Protein AF-A0A4Q1JHI9-F1 (afdb_monomer_lite)

pLDDT: mean 78.95, std 17.92, range [30.7, 98.44]

Sequence (300 aa):
MESYFEKSSLKSKLTYILLYCLSYGCRIGSSAKETKKRLKVEFEFDAKRIRSCIDLIQDTEGAIFSFSEYGLQKFSFNNVNGDGELYLRLYGILNAIYLQLNSIIELYDVLKIPGKKKVINRFKELEIYEIRNVVASHTVNYMDSENISPKGFSKNFFRITQMFLTAKSEEMNAVDGFDNVREYNLYNSFLEYNRVSEEILYDCVTNYFERIIINKTKRDDLFSHYEINGLEHFNYEILYKNDKLYRDRLNNISEELKMEDEEFDEEMNVDSNISIEKLQDLLETDVTSFKEKVTPPNKS

Radius of gyration: 25.02 Å; chains: 1; bounding box: 69×45×81 Å

Secondary structure (DSSP, 8-state):
-GGGTTT--HHHHHHHHHHHHHHHHS-TT--HHHHHHHHT-SSTTHHHHHHHHHHHHHHHHHHHHHHHHHTT----TT-TTTHHHHHHHHHHHHHHHHHHHHHHHHHHHHTT-TTHHHHHHHHHTSHHHHHIIIIIT--TTB---STTS-TT---B-EEE-GGG--TT-S-EEEEETTS-EEEE-HHHHHHHHHHHHHHHHHHHHHHHHHHH---HHHHHHHHHHTT--SS----GGGG--HHHHHHHHHHHHHHHHHHHHHHHHTTS-------HHHHHHHHHHHHHHHHGGGPPPP--

Structure (mmCIF, N/CA/C/O backbone):
data_AF-A0A4Q1JHI9-F1
#
_entry.id   AF-A0A4Q1JHI9-F1
#
loop_
_atom_site.group_PDB
_atom_site.id
_atom_site.type_symbol
_atom_site.label_atom_id
_atom_site.label_alt_id
_atom_site.label_comp_id
_atom_site.label_asym_id
_atom_site.label_entity_id
_atom_site.label_seq_id
_atom_site.pdbx_PDB_ins_code
_atom_site.Cartn_x
_atom_site.Cartn_y
_atom_site.Cartn_z
_atom_site.occupancy
_atom_site.B_iso_or_equiv
_atom_site.auth_seq_id
_atom_site.auth_comp_id
_atom_site.auth_asym_id
_atom_site.auth_atom_id
_atom_site.pdbx_PDB_model_num
ATOM 1 N N . MET A 1 1 ? 10.732 16.925 16.686 1.00 40.00 1 MET A N 1
ATOM 2 C CA . MET A 1 1 ? 9.568 16.029 16.498 1.00 40.00 1 MET A CA 1
ATOM 3 C C . MET A 1 1 ? 8.608 16.597 15.449 1.00 40.00 1 MET A C 1
ATOM 5 O O . MET A 1 1 ? 8.045 15.808 14.711 1.00 40.00 1 MET A O 1
ATOM 9 N N . GLU A 1 2 ? 8.510 17.928 15.305 1.00 30.70 2 GLU A N 1
ATOM 10 C CA . GLU A 1 2 ? 7.733 18.609 14.246 1.00 30.70 2 GLU A CA 1
ATOM 11 C C . GLU A 1 2 ? 8.222 18.322 12.809 1.00 30.70 2 GLU A C 1
ATOM 13 O O . GLU A 1 2 ? 7.401 18.084 11.936 1.00 30.70 2 GLU A O 1
ATOM 18 N N . SER A 1 3 ? 9.533 18.192 12.553 1.00 34.22 3 SER A N 1
ATOM 19 C CA . SER A 1 3 ? 10.040 17.976 11.178 1.00 34.22 3 SER A CA 1
ATOM 20 C C . SER A 1 3 ? 9.792 16.578 10.583 1.00 34.22 3 SER A C 1
ATOM 22 O O . SER A 1 3 ? 10.154 16.337 9.434 1.00 34.22 3 SER A O 1
ATOM 24 N N . TYR A 1 4 ? 9.264 15.622 11.359 1.00 42.94 4 TYR A N 1
ATOM 25 C CA . TYR A 1 4 ? 9.015 14.250 10.883 1.00 42.94 4 TYR A CA 1
ATOM 26 C C . TYR A 1 4 ? 7.623 14.094 10.250 1.00 42.94 4 TYR A C 1
ATOM 28 O O . TYR A 1 4 ? 7.420 13.179 9.454 1.00 42.94 4 TYR A O 1
ATOM 36 N N . PHE A 1 5 ? 6.672 14.975 10.581 1.00 48.56 5 PHE A N 1
ATOM 37 C CA . PHE A 1 5 ? 5.295 14.883 10.084 1.00 48.56 5 PHE A CA 1
ATOM 38 C C . PHE A 1 5 ? 5.099 15.524 8.707 1.00 48.56 5 PHE A C 1
ATOM 40 O O . PHE A 1 5 ? 4.346 14.965 7.908 1.00 48.56 5 PHE A O 1
ATOM 47 N N . GLU A 1 6 ? 5.847 16.584 8.377 1.00 50.22 6 GLU A N 1
ATOM 48 C CA . GLU A 1 6 ? 5.722 17.320 7.103 1.00 50.22 6 GLU A CA 1
ATOM 49 C C . GLU A 1 6 ? 5.972 16.466 5.844 1.00 50.22 6 GLU A C 1
ATOM 51 O O . GLU A 1 6 ? 5.549 16.840 4.755 1.00 50.22 6 GLU A O 1
ATOM 56 N N . LYS A 1 7 ? 6.631 15.304 5.965 1.00 65.12 7 LYS A N 1
ATOM 57 C CA . LYS A 1 7 ? 6.874 14.371 4.842 1.00 65.12 7 LYS A CA 1
ATOM 58 C C . LYS A 1 7 ? 6.150 13.030 4.965 1.00 65.12 7 LYS A C 1
ATOM 60 O O . LYS A 1 7 ? 6.443 12.104 4.215 1.00 65.12 7 LYS A O 1
ATOM 65 N N . SER A 1 8 ? 5.238 12.892 5.922 1.00 83.12 8 SER A N 1
ATOM 66 C CA . SER A 1 8 ? 4.526 11.630 6.132 1.00 83.12 8 SER A CA 1
ATOM 67 C C . SER A 1 8 ? 3.355 11.480 5.156 1.00 83.12 8 SER A C 1
ATOM 69 O O . SER A 1 8 ? 2.570 12.409 4.964 1.00 83.12 8 SER A O 1
ATOM 71 N N . SER A 1 9 ? 3.230 10.299 4.545 1.00 91.31 9 SER A N 1
ATOM 72 C CA . SER A 1 9 ? 2.107 9.978 3.659 1.00 91.31 9 SER A CA 1
ATOM 73 C C . SER A 1 9 ? 0.794 9.954 4.431 1.00 91.31 9 SER A C 1
ATOM 75 O O . SER A 1 9 ? 0.776 9.728 5.648 1.00 91.31 9 SER A O 1
ATOM 77 N N . LEU A 1 10 ? -0.331 10.097 3.725 1.00 93.94 10 LEU A N 1
ATOM 78 C CA . LEU A 1 10 ? -1.642 9.947 4.350 1.00 93.94 10 LEU A CA 1
ATOM 79 C C . LEU A 1 10 ? -1.785 8.557 4.992 1.00 93.94 10 LEU A C 1
ATOM 81 O O . LEU A 1 10 ? -2.290 8.447 6.107 1.00 93.94 10 LEU A O 1
ATOM 85 N N . LYS A 1 11 ? -1.251 7.499 4.364 1.00 95.50 11 LYS A N 1
ATOM 86 C CA . LYS A 1 11 ? -1.209 6.151 4.958 1.00 95.50 11 LYS A CA 1
ATOM 87 C C . LYS A 1 11 ? -0.468 6.130 6.296 1.00 95.50 11 LYS A C 1
ATOM 89 O O . LYS A 1 11 ? -0.997 5.606 7.279 1.00 95.50 11 LYS A O 1
ATOM 94 N N . SER A 1 12 ? 0.702 6.763 6.369 1.00 94.06 12 SER A N 1
ATOM 95 C CA . SER A 1 12 ? 1.469 6.893 7.615 1.00 94.06 12 SER A CA 1
ATOM 96 C C . SER A 1 12 ? 0.663 7.636 8.688 1.00 94.06 12 SER A C 1
ATOM 98 O O . SER A 1 12 ? 0.496 7.131 9.800 1.00 94.06 12 SER A O 1
ATOM 100 N N . LYS A 1 13 ? 0.065 8.781 8.340 1.00 94.69 13 LYS A N 1
ATOM 101 C CA . LYS A 1 13 ? -0.806 9.565 9.234 1.00 94.69 13 LYS A CA 1
ATOM 102 C C . LYS A 1 13 ? -1.982 8.731 9.769 1.00 94.69 13 LYS A C 1
ATOM 104 O O . LYS A 1 13 ? -2.223 8.682 10.975 1.00 94.69 13 LYS A O 1
ATOM 109 N N . LEU A 1 14 ? -2.654 7.979 8.899 1.00 96.56 14 LEU A N 1
ATOM 110 C CA . LEU A 1 14 ? -3.770 7.094 9.249 1.00 96.56 14 LEU A CA 1
ATOM 111 C C . LEU A 1 14 ? -3.354 5.938 10.171 1.00 96.56 14 LEU A C 1
ATOM 113 O O . LEU A 1 14 ? -4.107 5.569 11.078 1.00 96.56 14 LEU A O 1
ATOM 117 N N . THR A 1 15 ? -2.148 5.387 10.010 1.00 96.69 15 THR A N 1
ATOM 118 C CA . THR A 1 15 ? -1.651 4.368 10.948 1.00 96.69 15 THR A CA 1
ATOM 119 C C . THR A 1 15 ? -1.442 4.911 12.361 1.00 96.69 15 THR A C 1
ATOM 121 O O . THR A 1 15 ? -1.727 4.193 13.321 1.00 96.69 15 THR A O 1
ATOM 124 N N . TYR A 1 16 ? -1.059 6.183 12.533 1.00 95.50 16 TYR A N 1
ATOM 125 C CA . TYR A 1 16 ? -1.003 6.801 13.863 1.00 95.50 16 TYR A CA 1
ATOM 126 C C . TYR A 1 16 ? -2.382 6.900 14.518 1.00 95.50 16 TYR A C 1
ATOM 128 O O . TYR A 1 16 ? -2.509 6.641 15.716 1.00 95.50 16 TYR A O 1
ATOM 136 N N . ILE A 1 17 ? -3.435 7.166 13.740 1.00 95.56 17 ILE A N 1
ATOM 137 C CA . ILE A 1 17 ? -4.816 7.120 14.242 1.00 95.56 17 ILE A CA 1
ATOM 138 C C . ILE A 1 17 ? -5.184 5.701 14.705 1.00 95.56 17 ILE A C 1
ATOM 140 O O . ILE A 1 17 ? -5.765 5.524 15.777 1.00 95.56 17 ILE A O 1
ATOM 144 N N . LEU A 1 18 ? -4.806 4.662 13.957 1.00 96.31 18 LEU A N 1
ATOM 145 C CA . LEU A 1 18 ? -5.039 3.275 14.377 1.00 96.31 18 LEU A CA 1
ATOM 146 C C . LEU A 1 18 ? -4.248 2.900 15.640 1.00 96.31 18 LEU A C 1
ATOM 148 O O . LEU A 1 18 ? -4.790 2.236 16.528 1.00 96.31 18 LEU A O 1
ATOM 152 N N . LEU A 1 19 ? -2.998 3.355 15.762 1.00 95.94 19 LEU A N 1
ATOM 153 C CA . LEU A 1 19 ? -2.193 3.196 16.978 1.00 95.94 19 LEU A CA 1
ATOM 154 C C . LEU A 1 19 ? -2.837 3.902 18.168 1.00 95.94 19 LEU A C 1
ATOM 156 O O . LEU A 1 19 ? -2.875 3.350 19.271 1.00 95.94 19 LEU A O 1
ATOM 160 N N . TYR A 1 20 ? -3.410 5.083 17.940 1.00 94.25 20 TYR A N 1
ATOM 161 C CA . TYR A 1 20 ? -4.196 5.778 18.943 1.00 94.25 20 TYR A CA 1
ATOM 162 C C . TYR A 1 20 ? -5.386 4.923 19.402 1.00 94.25 20 TYR A C 1
ATOM 164 O O . TYR A 1 20 ? -5.540 4.682 20.602 1.00 94.25 20 TYR A O 1
ATOM 172 N N . CYS A 1 21 ? -6.182 4.379 18.475 1.00 93.81 21 CYS A N 1
ATOM 173 C CA . CYS A 1 21 ? -7.289 3.477 18.807 1.00 93.81 21 CYS A CA 1
ATOM 174 C C . CYS A 1 21 ? -6.822 2.243 19.599 1.00 93.81 21 CYS A C 1
ATOM 176 O O . CYS A 1 21 ? -7.473 1.856 20.574 1.00 93.81 21 CYS A O 1
ATOM 178 N N . LEU A 1 22 ? -5.681 1.651 19.227 1.00 93.81 22 LEU A N 1
ATOM 179 C CA . LEU A 1 22 ? -5.082 0.536 19.963 1.00 93.81 22 LEU A CA 1
ATOM 180 C C . LEU A 1 22 ? -4.697 0.935 21.387 1.00 93.81 22 LEU A C 1
ATOM 182 O O . LEU A 1 22 ? -5.098 0.254 22.328 1.00 93.81 22 LEU A O 1
ATOM 186 N N . SER A 1 23 ? -3.975 2.041 21.569 1.00 91.75 23 SER A N 1
ATOM 187 C CA . SER A 1 23 ? -3.575 2.525 22.899 1.00 91.75 23 SER A CA 1
ATOM 188 C C . SER A 1 23 ? -4.779 2.874 23.784 1.00 91.75 23 SER A C 1
ATOM 190 O O . SER A 1 23 ? -4.771 2.611 24.987 1.00 91.75 23 SER A O 1
ATOM 192 N N . TYR A 1 24 ? -5.859 3.388 23.186 1.00 89.38 24 TYR A N 1
ATOM 193 C CA . TYR A 1 24 ? -7.109 3.666 23.885 1.00 89.38 24 TYR A CA 1
ATOM 194 C C . TYR A 1 24 ? -7.757 2.386 24.442 1.00 89.38 24 TYR A C 1
ATOM 196 O O . TYR A 1 24 ? -8.252 2.379 25.578 1.00 89.38 24 TYR A O 1
ATOM 204 N N . GLY A 1 25 ? -7.748 1.301 23.659 1.00 87.56 25 GLY A N 1
ATOM 205 C CA . GLY A 1 25 ? -8.307 0.008 24.055 1.00 87.56 25 GLY A CA 1
ATOM 206 C C . GLY A 1 25 ? -7.408 -0.804 24.994 1.00 87.56 25 GLY A C 1
ATOM 207 O O . GLY A 1 25 ? -7.896 -1.336 25.994 1.00 87.56 25 GLY A O 1
ATOM 208 N N . CYS A 1 26 ? -6.105 -0.854 24.709 1.00 89.06 26 CYS A N 1
ATOM 209 C CA . CYS A 1 26 ? -5.083 -1.649 25.397 1.00 89.06 26 CYS A CA 1
ATOM 210 C C . CYS A 1 26 ? -4.449 -0.896 26.581 1.00 89.06 26 CYS A C 1
ATOM 212 O O . CYS A 1 26 ? -3.252 -0.609 26.579 1.00 89.06 26 CYS A O 1
ATOM 214 N N . ARG A 1 27 ? -5.229 -0.561 27.615 1.00 86.56 27 ARG A N 1
ATOM 215 C CA . ARG A 1 27 ? -4.666 0.121 28.797 1.00 86.56 27 ARG A CA 1
ATOM 216 C C . ARG A 1 27 ? -3.803 -0.828 29.628 1.00 86.56 27 ARG A C 1
ATOM 218 O O . ARG A 1 27 ? -4.174 -1.989 29.805 1.00 86.56 27 ARG A O 1
ATOM 225 N N . ILE A 1 28 ? -2.720 -0.305 30.204 1.00 82.94 28 ILE A N 1
ATOM 226 C CA . ILE A 1 28 ? -1.840 -1.039 31.126 1.00 82.94 28 ILE A CA 1
ATOM 227 C C . ILE A 1 28 ? -2.681 -1.699 32.230 1.00 82.94 28 ILE A C 1
ATOM 229 O O . ILE A 1 28 ? -3.541 -1.055 32.829 1.00 82.94 28 ILE A O 1
ATOM 233 N N . GLY A 1 29 ? -2.462 -2.998 32.449 1.00 81.19 29 GLY A N 1
ATOM 234 C CA . GLY A 1 29 ? -3.189 -3.800 33.439 1.00 81.19 29 GLY A CA 1
ATOM 235 C C . GLY A 1 29 ? -4.577 -4.294 33.009 1.00 81.19 29 GLY A C 1
ATOM 236 O O . GLY A 1 29 ? -5.210 -5.005 33.782 1.00 81.19 29 GLY A O 1
ATOM 237 N N . SER A 1 30 ? -5.059 -3.967 31.800 1.00 85.69 30 SER A N 1
ATOM 238 C CA . SER A 1 30 ? -6.339 -4.500 31.303 1.00 85.69 30 SER A CA 1
ATOM 239 C C . SER A 1 30 ? -6.212 -5.980 30.946 1.00 85.69 30 SER A C 1
ATOM 241 O O . SER A 1 30 ? -5.249 -6.399 30.301 1.00 85.69 30 SER A O 1
ATOM 243 N N . SER A 1 31 ? -7.223 -6.767 31.305 1.00 90.25 31 SER A N 1
ATOM 244 C CA . SER A 1 31 ? -7.333 -8.159 30.864 1.00 90.25 31 SER A CA 1
ATOM 245 C C . SER A 1 31 ? -7.608 -8.251 29.355 1.00 90.25 31 SER A C 1
ATOM 247 O O . SER A 1 31 ? -8.170 -7.337 28.745 1.00 90.25 31 SER A O 1
ATOM 249 N N . ALA A 1 32 ? -7.280 -9.391 28.739 1.00 88.25 32 ALA A N 1
ATOM 250 C CA . ALA A 1 32 ? -7.535 -9.627 27.315 1.00 88.25 32 ALA A CA 1
ATOM 251 C C . ALA A 1 32 ? -9.025 -9.463 26.942 1.00 88.25 32 ALA A C 1
ATOM 253 O O . ALA A 1 32 ? -9.362 -8.871 25.913 1.00 88.25 32 ALA A O 1
ATOM 254 N N . LYS A 1 33 ? -9.929 -9.889 27.833 1.00 89.81 33 LYS A N 1
ATOM 255 C CA . LYS A 1 33 ? -11.383 -9.743 27.680 1.00 89.81 33 LYS A CA 1
ATOM 256 C C . LYS A 1 33 ? -11.842 -8.280 27.690 1.00 89.81 33 LYS A C 1
ATOM 258 O O . LYS A 1 33 ? -12.737 -7.908 26.927 1.00 89.81 33 LYS A O 1
ATOM 263 N N . GLU A 1 34 ? -11.243 -7.438 28.530 1.00 90.81 34 GLU A N 1
ATOM 264 C CA . GLU A 1 34 ? -11.541 -6.000 28.565 1.00 90.81 34 GLU A CA 1
ATOM 265 C C . GLU A 1 34 ? -11.025 -5.287 27.318 1.00 90.81 34 GLU A C 1
ATOM 267 O O . GLU A 1 34 ? -11.763 -4.495 26.726 1.00 90.81 34 GLU A O 1
ATOM 272 N N . THR A 1 35 ? -9.803 -5.608 26.884 1.00 91.06 35 THR A N 1
ATOM 273 C CA . THR A 1 35 ? -9.230 -5.106 25.628 1.00 91.06 35 THR A CA 1
ATOM 274 C C . THR A 1 35 ? -10.131 -5.453 24.448 1.00 91.06 35 THR A C 1
ATOM 276 O O . THR A 1 35 ? -10.517 -4.561 23.691 1.00 91.06 35 THR A O 1
ATOM 279 N N . LYS A 1 36 ? -10.561 -6.718 24.347 1.00 92.69 36 LYS A N 1
ATOM 280 C CA . LYS A 1 36 ? -11.503 -7.181 23.321 1.00 92.69 36 LYS A CA 1
ATOM 281 C C . LYS A 1 36 ? -12.779 -6.335 23.298 1.00 92.69 36 LYS A C 1
ATOM 283 O O . LYS A 1 36 ? -13.198 -5.865 22.241 1.00 92.69 36 LYS A O 1
ATOM 288 N N . LYS A 1 37 ? -13.386 -6.101 24.468 1.00 91.44 37 LYS A N 1
ATOM 289 C CA . LYS A 1 37 ? -14.624 -5.316 24.592 1.00 91.44 37 LYS A CA 1
ATOM 290 C C . LYS A 1 37 ? -14.432 -3.853 24.176 1.00 91.44 37 LYS A C 1
ATOM 292 O O . LYS A 1 37 ? -15.305 -3.305 23.509 1.00 91.44 37 LYS A O 1
ATOM 297 N N . ARG A 1 38 ? -13.317 -3.220 24.557 1.00 91.62 38 ARG A N 1
ATOM 298 C CA . ARG A 1 38 ? -13.032 -1.811 24.227 1.00 91.62 38 ARG A CA 1
ATOM 299 C C . ARG A 1 38 ? -12.699 -1.609 22.752 1.00 91.62 38 ARG A C 1
ATOM 301 O O . ARG A 1 38 ? -13.193 -0.658 22.158 1.00 91.62 38 ARG A O 1
ATOM 308 N N . LEU A 1 39 ? -11.910 -2.512 22.169 1.00 93.38 39 LEU A N 1
ATOM 309 C CA . LEU A 1 39 ? -11.565 -2.476 20.745 1.00 93.38 39 LEU A CA 1
ATOM 310 C C . LEU A 1 39 ? -12.696 -2.980 19.838 1.00 93.38 39 LEU A C 1
ATOM 312 O O . LEU A 1 39 ? -12.637 -2.814 18.623 1.00 93.38 39 LEU A O 1
ATOM 316 N N . LYS A 1 40 ? -13.749 -3.574 20.414 1.00 93.88 40 LYS A N 1
ATOM 317 C CA . LYS A 1 40 ? -14.873 -4.158 19.666 1.00 93.88 40 LYS A CA 1
ATOM 318 C C . LYS A 1 40 ? -14.389 -5.171 18.618 1.00 93.88 40 LYS A C 1
ATOM 320 O O . LYS A 1 40 ? -14.883 -5.189 17.494 1.00 93.88 40 LYS A O 1
ATOM 325 N N . VAL A 1 41 ? -13.406 -5.983 19.003 1.00 93.62 41 VAL A N 1
ATOM 326 C CA . VAL A 1 41 ? -12.821 -7.048 18.175 1.00 93.62 41 VAL A CA 1
ATOM 327 C C . VAL A 1 41 ? -13.399 -8.411 18.556 1.00 93.62 41 VAL A C 1
ATOM 329 O O . VAL A 1 41 ? -14.025 -8.568 19.610 1.00 93.62 41 VAL A O 1
ATOM 332 N N . GLU A 1 42 ? -13.232 -9.402 17.685 1.00 92.69 42 GLU A N 1
ATOM 333 C CA . GLU A 1 42 ? -13.856 -10.715 17.854 1.00 92.69 42 GLU A CA 1
ATOM 334 C C . GLU A 1 42 ? -13.037 -11.620 18.773 1.00 92.69 42 GLU A C 1
ATOM 336 O O . GLU A 1 42 ? -13.599 -12.307 19.630 1.00 92.69 42 GLU A O 1
ATOM 341 N N . PHE A 1 43 ? -11.715 -11.582 18.660 1.00 93.44 43 PHE A N 1
ATOM 342 C CA . PHE A 1 43 ? -10.805 -12.448 19.396 1.00 93.44 43 PHE A CA 1
ATOM 343 C C . PHE A 1 43 ? -9.823 -11.652 20.255 1.00 93.44 43 PHE A C 1
ATOM 345 O O . PHE A 1 43 ? -9.511 -10.494 19.999 1.00 93.44 43 PHE A O 1
ATOM 352 N N . GLU A 1 44 ? -9.309 -12.285 21.309 1.00 88.12 44 GLU A N 1
ATOM 353 C CA . GLU A 1 44 ? -8.371 -11.647 22.245 1.00 88.12 44 GLU A CA 1
ATOM 354 C C . GLU A 1 44 ? -7.030 -11.276 21.594 1.00 88.12 44 GLU A C 1
ATOM 356 O O . GLU A 1 44 ? -6.389 -10.304 21.992 1.00 88.12 44 GLU A O 1
ATOM 361 N N . PHE A 1 45 ? -6.621 -12.017 20.562 1.00 90.31 45 PHE A N 1
ATOM 362 C CA . PHE A 1 45 ? -5.384 -11.771 19.822 1.00 90.31 45 PHE A CA 1
ATOM 363 C C . PHE A 1 45 ? -5.542 -10.756 18.681 1.00 90.31 45 PHE A C 1
ATOM 365 O O . PHE A 1 45 ? -4.539 -10.346 18.098 1.00 90.31 45 PHE A O 1
ATOM 372 N N . ASP A 1 46 ? -6.762 -10.297 18.387 1.00 94.94 46 ASP A N 1
ATOM 373 C CA . ASP A 1 46 ? -7.017 -9.365 17.284 1.00 94.94 46 ASP A CA 1
ATOM 374 C C . ASP A 1 46 ? -6.310 -8.020 17.484 1.00 94.94 46 ASP A C 1
ATOM 376 O O . ASP A 1 46 ? -5.868 -7.410 16.518 1.00 94.94 46 ASP A O 1
ATOM 380 N N . ALA A 1 47 ? -6.091 -7.587 18.731 1.00 94.38 47 ALA A N 1
ATOM 381 C CA . ALA A 1 47 ? -5.278 -6.402 19.017 1.00 94.38 47 ALA A CA 1
ATOM 382 C C . ALA A 1 47 ? -3.847 -6.526 18.457 1.00 94.38 47 ALA A C 1
ATOM 384 O O . ALA A 1 47 ? -3.296 -5.556 17.937 1.00 94.38 47 ALA A O 1
ATOM 385 N N . LYS A 1 48 ? -3.258 -7.730 18.524 1.00 94.62 48 LYS A N 1
ATOM 386 C CA . LYS A 1 48 ? -1.937 -8.012 17.947 1.00 94.62 48 LYS A CA 1
ATOM 387 C C . LYS A 1 48 ? -2.001 -8.071 16.424 1.00 94.62 48 LYS A C 1
ATOM 389 O O . LYS A 1 48 ? -1.115 -7.526 15.786 1.00 94.62 48 LYS A O 1
ATOM 394 N N . ARG A 1 49 ? -3.062 -8.649 15.844 1.00 96.88 49 ARG A N 1
ATOM 395 C CA . ARG A 1 49 ? -3.282 -8.642 14.383 1.00 96.88 49 ARG A CA 1
ATOM 396 C C . ARG A 1 49 ? -3.371 -7.229 13.825 1.00 96.88 49 ARG A C 1
ATOM 398 O O . ARG A 1 49 ? -2.696 -6.928 12.848 1.00 96.88 49 ARG A O 1
ATOM 405 N N . ILE A 1 50 ? -4.140 -6.353 14.475 1.00 97.50 50 ILE A N 1
ATOM 406 C CA . ILE A 1 50 ? -4.228 -4.936 14.098 1.00 97.50 50 ILE A CA 1
ATOM 407 C C . ILE A 1 50 ? -2.840 -4.297 14.155 1.00 97.50 50 ILE A C 1
ATOM 409 O O . ILE A 1 50 ? -2.449 -3.617 13.212 1.00 97.50 50 ILE A O 1
ATOM 413 N N . ARG A 1 51 ? -2.080 -4.542 15.233 1.00 97.25 51 ARG A N 1
ATOM 414 C CA . ARG A 1 51 ? -0.718 -4.017 15.368 1.00 97.25 51 ARG A CA 1
ATOM 415 C C . ARG A 1 51 ? 0.193 -4.495 14.235 1.00 97.25 51 ARG A C 1
ATOM 417 O O . ARG A 1 51 ? 0.836 -3.663 13.616 1.00 97.25 51 ARG A O 1
ATOM 424 N N . SER A 1 52 ? 0.176 -5.786 13.912 1.00 97.94 52 SER A N 1
ATOM 425 C CA . SER A 1 52 ? 0.959 -6.338 12.802 1.00 97.94 52 SER A CA 1
ATOM 426 C C . SER A 1 52 ? 0.573 -5.740 11.448 1.00 97.94 52 SER A C 1
ATOM 428 O O . SER A 1 52 ? 1.452 -5.495 10.633 1.00 97.94 52 SER A O 1
ATOM 430 N N . CYS A 1 53 ? -0.714 -5.465 11.206 1.00 98.44 53 CYS A N 1
ATOM 431 C CA . CYS A 1 53 ? -1.144 -4.786 9.979 1.00 98.44 53 CYS A CA 1
ATOM 432 C C . CYS A 1 53 ? -0.617 -3.348 9.913 1.00 98.44 53 CYS A C 1
ATOM 434 O O . CYS A 1 53 ? -0.202 -2.900 8.851 1.00 98.44 53 CYS A O 1
ATOM 436 N N . ILE A 1 54 ? -0.631 -2.628 11.040 1.00 98.06 54 ILE A N 1
ATOM 437 C CA . ILE A 1 54 ? -0.073 -1.274 11.131 1.00 98.06 54 ILE A CA 1
ATOM 438 C C . ILE A 1 54 ? 1.427 -1.292 10.839 1.00 98.06 54 ILE A C 1
ATOM 440 O O . ILE A 1 54 ? 1.872 -0.526 9.990 1.00 98.06 54 ILE A O 1
ATOM 444 N N . ASP A 1 55 ? 2.173 -2.167 11.516 1.00 97.06 55 ASP A N 1
ATOM 445 C CA . ASP A 1 55 ? 3.622 -2.277 11.342 1.00 97.06 55 ASP A CA 1
ATOM 446 C C . ASP A 1 55 ? 3.950 -2.602 9.875 1.00 97.06 55 ASP A C 1
ATOM 448 O O . ASP A 1 55 ? 4.761 -1.921 9.261 1.00 97.06 55 ASP A O 1
ATOM 452 N N . LEU A 1 56 ? 3.223 -3.539 9.253 1.00 97.75 56 LEU A N 1
ATOM 453 C CA . LEU A 1 56 ? 3.445 -3.903 7.853 1.00 97.75 56 LEU A CA 1
ATOM 454 C C . LEU A 1 56 ? 3.122 -2.761 6.873 1.00 97.75 56 LEU A C 1
ATOM 456 O O . LEU A 1 56 ? 3.833 -2.589 5.883 1.00 97.75 56 LEU A O 1
ATOM 460 N N . ILE A 1 57 ? 2.089 -1.950 7.135 1.00 97.69 57 ILE A N 1
ATOM 461 C CA . ILE A 1 57 ? 1.821 -0.741 6.337 1.00 97.69 57 ILE A CA 1
ATOM 462 C C . ILE A 1 57 ? 2.981 0.252 6.481 1.00 97.69 57 ILE A C 1
ATOM 464 O O . ILE A 1 57 ? 3.453 0.765 5.474 1.00 97.69 57 ILE A O 1
ATOM 468 N N . GLN A 1 58 ? 3.475 0.490 7.698 1.00 94.88 58 GLN A N 1
ATOM 469 C CA . GLN A 1 58 ? 4.577 1.426 7.948 1.00 94.88 58 GLN A CA 1
ATOM 470 C C . GLN A 1 58 ? 5.903 0.952 7.335 1.00 94.88 58 GLN A C 1
ATOM 472 O O . GLN A 1 58 ? 6.591 1.739 6.688 1.00 94.88 58 GLN A O 1
ATOM 477 N N . ASP A 1 59 ? 6.232 -0.333 7.468 1.00 93.75 59 ASP A N 1
ATOM 478 C CA . ASP A 1 59 ? 7.454 -0.924 6.914 1.00 93.75 59 ASP A CA 1
ATOM 479 C C . ASP A 1 59 ? 7.467 -0.858 5.378 1.00 93.75 59 ASP A C 1
ATOM 481 O O . ASP A 1 59 ? 8.500 -0.599 4.756 1.00 93.75 59 ASP A O 1
ATOM 485 N N . THR A 1 60 ? 6.305 -1.053 4.747 1.00 96.50 60 THR A N 1
ATOM 486 C CA . THR A 1 60 ? 6.169 -1.003 3.282 1.00 96.50 60 THR A CA 1
ATOM 487 C C . THR A 1 60 ? 6.169 0.420 2.721 1.00 96.50 60 THR A C 1
ATOM 489 O O . THR A 1 60 ? 6.623 0.611 1.591 1.00 96.50 60 THR A O 1
ATOM 492 N N . GLU A 1 61 ? 5.765 1.430 3.503 1.00 93.69 61 GLU A N 1
ATOM 493 C CA . GLU A 1 61 ? 5.853 2.838 3.086 1.00 93.69 61 GLU A CA 1
ATOM 494 C C . GLU A 1 61 ? 7.295 3.269 2.789 1.00 93.69 61 GLU A C 1
ATOM 496 O O . GLU A 1 61 ? 7.518 4.061 1.878 1.00 93.69 61 GLU A O 1
ATOM 501 N N . GLY A 1 62 ? 8.294 2.712 3.483 1.00 89.69 62 GLY A N 1
ATOM 502 C CA . GLY A 1 62 ? 9.702 2.999 3.190 1.00 89.69 62 GLY A CA 1
ATOM 503 C C . GLY A 1 62 ? 10.111 2.598 1.766 1.00 89.69 62 GLY A C 1
ATOM 504 O O . GLY A 1 62 ? 10.790 3.355 1.070 1.00 89.69 62 GLY A O 1
ATOM 505 N N . ALA A 1 63 ? 9.650 1.434 1.299 1.00 91.25 63 ALA A N 1
ATOM 506 C CA . ALA A 1 63 ? 9.896 0.974 -0.068 1.00 91.25 63 ALA A CA 1
ATOM 507 C C . ALA A 1 63 ? 9.133 1.819 -1.101 1.00 91.25 63 ALA A C 1
ATOM 509 O O . ALA A 1 63 ? 9.693 2.172 -2.139 1.00 91.25 63 ALA A O 1
ATOM 510 N N . ILE A 1 64 ? 7.885 2.185 -0.793 1.00 93.56 64 ILE A N 1
ATOM 511 C CA . ILE A 1 64 ? 7.050 3.066 -1.622 1.00 93.56 64 ILE A CA 1
ATOM 512 C C . ILE A 1 64 ? 7.710 4.437 -1.785 1.00 93.56 64 ILE A C 1
ATOM 514 O O . ILE A 1 64 ? 7.835 4.911 -2.910 1.00 93.56 64 ILE A O 1
ATOM 518 N N . PHE A 1 65 ? 8.208 5.045 -0.705 1.00 91.69 65 PHE A N 1
ATOM 519 C CA . PHE A 1 65 ? 8.932 6.313 -0.783 1.00 91.69 65 PHE A CA 1
ATOM 520 C C . PHE A 1 65 ? 10.231 6.197 -1.576 1.00 91.69 65 PHE A C 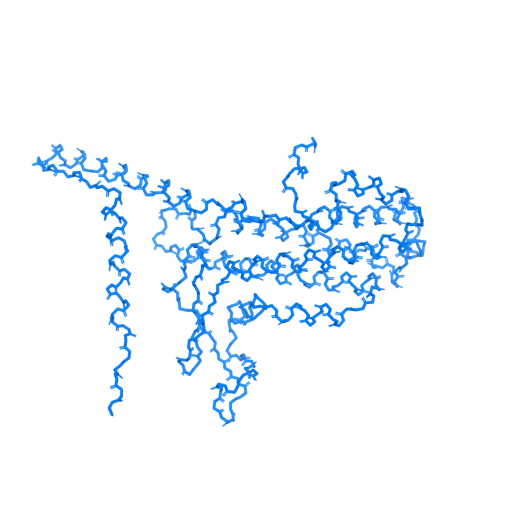1
ATOM 522 O O . PHE A 1 65 ? 10.496 7.046 -2.421 1.00 91.69 65 PHE A O 1
ATOM 529 N N . SER A 1 66 ? 11.012 5.134 -1.364 1.00 89.56 66 SER A N 1
ATOM 530 C CA . SER A 1 66 ? 12.237 4.901 -2.139 1.00 89.56 66 SER A CA 1
ATOM 531 C C . SER A 1 66 ? 11.957 4.787 -3.641 1.00 89.56 66 SER A C 1
ATOM 533 O O . SER A 1 66 ? 12.692 5.346 -4.457 1.00 89.56 66 SER A O 1
ATOM 535 N N . PHE A 1 67 ? 10.892 4.081 -4.027 1.00 91.62 67 PHE A N 1
ATOM 536 C CA . PHE A 1 67 ? 10.479 3.991 -5.425 1.00 91.62 67 PHE A CA 1
ATOM 537 C C . PHE A 1 67 ? 9.959 5.335 -5.950 1.00 91.62 67 PHE A C 1
ATOM 539 O O . PHE A 1 67 ? 10.345 5.758 -7.032 1.00 91.62 67 PHE A O 1
ATOM 546 N N . SER A 1 68 ? 9.157 6.049 -5.164 1.00 89.44 68 SER A N 1
ATOM 547 C CA . SER A 1 68 ? 8.661 7.384 -5.510 1.00 89.44 68 SER A CA 1
ATOM 548 C C . SER A 1 68 ? 9.791 8.385 -5.750 1.00 89.44 68 SER A C 1
ATOM 550 O O . SER A 1 68 ? 9.703 9.219 -6.643 1.00 89.44 68 SER A O 1
ATOM 552 N N . GLU A 1 69 ? 10.860 8.310 -4.955 1.00 87.69 69 GLU A N 1
ATOM 553 C CA . GLU A 1 69 ? 11.982 9.241 -5.044 1.00 87.69 69 GLU A CA 1
ATOM 554 C C . GLU A 1 69 ? 12.941 8.884 -6.186 1.00 87.69 69 GLU A C 1
ATOM 556 O O . GLU A 1 69 ? 13.478 9.766 -6.858 1.00 87.69 69 GLU A O 1
ATOM 561 N N . TYR A 1 70 ? 13.148 7.589 -6.432 1.00 86.69 70 TYR A N 1
ATOM 562 C CA . TYR A 1 70 ? 14.259 7.120 -7.259 1.00 86.69 70 TYR A CA 1
ATOM 563 C C . TYR A 1 70 ? 13.862 6.172 -8.398 1.00 86.69 70 TYR A C 1
ATOM 565 O O . TYR A 1 70 ? 14.741 5.676 -9.100 1.00 86.69 70 TYR A O 1
ATOM 573 N N . GLY A 1 71 ? 12.583 5.867 -8.596 1.00 89.06 71 GLY A N 1
ATOM 574 C CA . GLY A 1 71 ? 12.125 4.850 -9.548 1.00 89.06 71 GLY A CA 1
ATOM 575 C C . GLY A 1 71 ? 12.792 3.497 -9.292 1.00 89.06 71 GLY A C 1
ATOM 576 O O . GLY A 1 71 ? 12.951 3.086 -8.142 1.00 89.06 71 GLY A O 1
ATOM 577 N N . LEU A 1 72 ? 13.266 2.845 -10.355 1.00 88.00 72 LEU A N 1
ATOM 578 C CA . LEU A 1 72 ? 14.091 1.632 -10.302 1.00 88.00 72 LEU A CA 1
ATOM 579 C C . LEU A 1 72 ? 15.602 1.907 -10.413 1.00 88.00 72 LEU A C 1
ATOM 581 O O . LEU A 1 72 ? 16.379 0.962 -10.437 1.00 88.00 72 LEU A O 1
ATOM 585 N N . GLN A 1 73 ? 16.040 3.173 -10.428 1.00 81.06 73 GLN A N 1
ATOM 586 C CA . GLN A 1 73 ? 17.452 3.582 -10.533 1.00 81.06 73 GLN A CA 1
ATOM 587 C C . GLN A 1 73 ? 18.439 2.671 -9.784 1.00 81.06 73 GLN A C 1
ATOM 589 O O . GLN A 1 73 ? 18.220 2.335 -8.618 1.00 81.06 73 GLN A O 1
ATOM 594 N N . LYS A 1 74 ? 19.546 2.337 -10.457 1.00 73.00 74 LYS A N 1
ATOM 595 C CA . LYS A 1 74 ? 20.708 1.661 -9.865 1.00 73.00 74 LYS A CA 1
ATOM 596 C C . LYS A 1 74 ? 21.546 2.684 -9.099 1.00 73.00 74 LYS A C 1
ATOM 598 O O . LYS A 1 74 ? 21.862 3.738 -9.662 1.00 73.00 74 LYS A O 1
ATOM 603 N N . PHE A 1 75 ? 21.928 2.369 -7.867 1.00 68.81 75 PHE A N 1
ATOM 604 C CA . PHE A 1 75 ? 22.817 3.207 -7.058 1.00 68.81 75 PHE A CA 1
ATOM 605 C C . PHE A 1 75 ? 24.267 2.722 -7.082 1.00 68.81 75 PHE A C 1
ATOM 607 O O . PHE A 1 75 ? 25.174 3.492 -6.773 1.00 68.81 75 PHE A O 1
ATOM 614 N N . SER A 1 76 ? 24.514 1.463 -7.461 1.00 64.50 76 SER A N 1
ATOM 615 C CA . SER A 1 76 ? 25.874 0.959 -7.642 1.00 64.50 76 SER A CA 1
ATOM 616 C C . SER A 1 76 ? 26.391 1.307 -9.040 1.00 64.50 76 SER A C 1
ATOM 618 O O . SER A 1 76 ? 26.093 0.627 -10.021 1.00 64.50 76 SER A O 1
ATOM 620 N N . PHE A 1 77 ? 27.169 2.388 -9.135 1.00 56.41 77 PHE A N 1
ATOM 621 C CA . PHE A 1 77 ? 27.733 2.874 -10.401 1.00 56.41 77 PHE A CA 1
ATOM 622 C C . PHE A 1 77 ? 28.851 1.977 -10.961 1.00 56.41 77 PHE A C 1
ATOM 624 O O . PHE A 1 77 ? 29.038 1.938 -12.172 1.00 56.41 77 PHE A O 1
ATOM 631 N N . ASN A 1 78 ? 29.509 1.183 -10.107 1.00 55.25 78 ASN A N 1
ATOM 632 C CA . ASN A 1 78 ? 30.711 0.409 -10.460 1.00 55.25 78 ASN A CA 1
ATOM 633 C C . ASN A 1 78 ? 30.427 -1.062 -10.818 1.00 55.25 78 ASN A C 1
ATOM 635 O O . ASN A 1 78 ? 31.358 -1.850 -10.975 1.00 55.25 78 ASN A O 1
ATOM 639 N N . ASN A 1 79 ? 29.156 -1.471 -10.906 1.00 52.97 79 ASN A N 1
ATOM 640 C CA . ASN A 1 79 ? 28.788 -2.867 -11.147 1.00 52.97 79 ASN A CA 1
ATOM 641 C C . ASN A 1 79 ? 28.294 -3.082 -12.583 1.00 52.97 79 ASN A C 1
ATOM 643 O O . ASN A 1 79 ? 27.150 -2.780 -12.924 1.00 52.97 79 ASN A O 1
ATOM 647 N N . VAL A 1 80 ? 29.156 -3.691 -13.400 1.00 51.75 80 VAL A N 1
ATOM 648 C CA . VAL A 1 80 ? 28.899 -4.069 -14.804 1.00 51.75 80 VAL A CA 1
ATOM 649 C C . VAL A 1 80 ? 27.744 -5.087 -14.932 1.00 51.75 80 VAL A C 1
ATOM 651 O O . VAL A 1 80 ? 27.097 -5.166 -15.967 1.00 51.75 80 VAL A O 1
ATOM 654 N N . ASN A 1 81 ? 27.384 -5.785 -13.844 1.00 53.41 81 ASN A N 1
ATOM 655 C CA . ASN A 1 81 ? 26.241 -6.714 -13.762 1.00 53.41 81 ASN A CA 1
ATOM 656 C C . ASN A 1 81 ? 24.957 -6.072 -13.176 1.00 53.41 81 ASN A C 1
ATOM 658 O O . ASN A 1 81 ? 24.147 -6.745 -12.533 1.00 53.41 81 ASN A O 1
ATOM 662 N N . GLY A 1 82 ? 24.779 -4.756 -13.338 1.00 56.34 82 GLY A N 1
ATOM 663 C CA . GLY A 1 82 ? 23.815 -3.941 -12.585 1.00 56.34 82 GLY A CA 1
ATOM 664 C C . GLY A 1 82 ? 22.321 -4.231 -12.799 1.00 56.34 82 GLY A C 1
ATOM 665 O O . GLY A 1 82 ? 21.494 -3.648 -12.100 1.00 56.34 82 GLY A O 1
ATOM 666 N N . ASP A 1 83 ? 21.930 -5.096 -13.737 1.00 67.25 83 ASP A N 1
ATOM 667 C CA . ASP A 1 83 ? 20.510 -5.411 -13.978 1.00 67.25 83 ASP A CA 1
ATOM 668 C C . ASP A 1 83 ? 19.862 -6.108 -12.780 1.00 67.25 83 ASP A C 1
ATOM 670 O O . ASP A 1 83 ? 18.686 -5.887 -12.500 1.00 67.25 83 ASP A O 1
ATOM 674 N N . GLY A 1 84 ? 20.643 -6.862 -12.000 1.00 75.62 84 GLY A N 1
ATOM 675 C CA . GLY A 1 84 ? 20.159 -7.485 -10.768 1.00 75.62 84 GLY A CA 1
ATOM 676 C C . GLY A 1 84 ? 19.569 -6.476 -9.775 1.00 75.62 84 GLY A C 1
ATOM 677 O O . GLY A 1 84 ? 18.558 -6.770 -9.144 1.00 75.62 84 GLY A O 1
ATOM 678 N N . GLU A 1 85 ? 20.136 -5.270 -9.673 1.00 81.75 85 GLU A N 1
ATOM 679 C CA . GLU A 1 85 ? 19.628 -4.232 -8.767 1.00 81.75 85 GLU A CA 1
ATOM 680 C C . GLU A 1 85 ? 18.265 -3.695 -9.231 1.00 81.75 85 GLU A C 1
ATOM 682 O O . GLU A 1 85 ? 17.352 -3.592 -8.413 1.00 81.75 85 GLU A O 1
ATOM 687 N N . LEU A 1 86 ? 18.083 -3.456 -10.539 1.00 83.75 86 LEU A N 1
ATOM 688 C CA . LEU A 1 86 ? 16.784 -3.068 -11.113 1.00 83.75 86 LEU A CA 1
ATOM 689 C C . LEU A 1 86 ? 15.698 -4.091 -10.749 1.00 83.75 86 LEU A C 1
ATOM 691 O O . LEU A 1 86 ? 14.628 -3.715 -10.270 1.00 83.75 86 LEU A O 1
ATOM 695 N N . TYR A 1 87 ? 15.991 -5.385 -10.917 1.00 82.69 87 TYR A N 1
ATOM 696 C CA . TYR A 1 87 ? 15.061 -6.465 -10.575 1.00 82.69 87 TYR A CA 1
ATOM 697 C C . TYR A 1 87 ? 14.778 -6.560 -9.084 1.00 82.69 87 TYR A C 1
ATOM 699 O O . TYR A 1 87 ? 13.628 -6.743 -8.692 1.00 82.69 87 TYR A O 1
ATOM 707 N N . LEU A 1 88 ? 15.800 -6.426 -8.240 1.00 86.25 88 LEU A N 1
ATOM 708 C CA . LEU A 1 88 ? 15.609 -6.431 -6.793 1.00 86.25 88 LEU A CA 1
ATOM 709 C C . LEU A 1 88 ? 14.713 -5.274 -6.352 1.00 86.25 88 LEU A C 1
ATOM 711 O O . LEU A 1 88 ? 13.833 -5.479 -5.517 1.00 86.25 88 LEU A O 1
ATOM 715 N N . ARG A 1 89 ? 14.879 -4.084 -6.941 1.00 89.31 89 ARG A N 1
ATOM 716 C CA . ARG A 1 89 ? 14.010 -2.934 -6.665 1.00 89.31 89 ARG A CA 1
ATOM 717 C C . ARG A 1 89 ? 12.597 -3.161 -7.194 1.00 89.31 89 ARG A C 1
ATOM 719 O O . ARG A 1 89 ? 11.653 -2.913 -6.449 1.00 89.31 89 ARG A O 1
ATOM 726 N N . LEU A 1 90 ? 12.448 -3.711 -8.401 1.00 89.75 90 LEU A N 1
ATOM 727 C CA . LEU A 1 90 ? 11.155 -4.074 -8.993 1.00 89.75 90 LEU A CA 1
ATOM 728 C C . LEU A 1 90 ? 10.397 -5.089 -8.124 1.00 89.75 90 LEU A C 1
ATOM 730 O O . LEU A 1 90 ? 9.251 -4.860 -7.744 1.00 89.75 90 LEU A O 1
ATOM 734 N N . TYR A 1 91 ? 11.036 -6.195 -7.745 1.00 89.44 91 TYR A N 1
ATOM 735 C CA . TYR A 1 91 ? 10.421 -7.183 -6.858 1.00 89.44 91 TYR A CA 1
ATOM 736 C C . TYR A 1 91 ? 10.174 -6.623 -5.463 1.00 89.44 91 TYR A C 1
ATOM 738 O O . TYR A 1 91 ? 9.152 -6.939 -4.856 1.00 89.44 91 TYR A O 1
ATOM 746 N N . GLY A 1 92 ? 11.075 -5.776 -4.965 1.00 92.25 92 GLY A N 1
ATOM 747 C CA . GLY A 1 92 ? 10.922 -5.075 -3.698 1.00 92.25 92 GLY A CA 1
ATOM 748 C C . GLY A 1 92 ? 9.648 -4.235 -3.666 1.00 92.25 92 GLY A C 1
ATOM 749 O O . GLY A 1 92 ? 8.821 -4.430 -2.775 1.00 92.25 92 GLY A O 1
ATOM 750 N N . ILE A 1 93 ? 9.446 -3.361 -4.659 1.00 94.69 93 ILE A N 1
ATOM 751 C CA . ILE A 1 93 ? 8.262 -2.496 -4.706 1.00 94.69 93 ILE A CA 1
ATOM 752 C C . ILE A 1 93 ? 6.973 -3.296 -4.927 1.00 94.69 93 ILE A C 1
ATOM 754 O O . ILE A 1 93 ? 5.998 -3.089 -4.206 1.00 94.69 93 ILE A O 1
ATOM 758 N N . LEU A 1 94 ? 6.969 -4.275 -5.838 1.00 93.81 94 LEU A N 1
ATOM 759 C CA . LEU A 1 94 ? 5.784 -5.104 -6.092 1.00 93.81 94 LEU A CA 1
ATOM 760 C C . LEU A 1 94 ? 5.395 -5.948 -4.870 1.00 93.81 94 LEU A C 1
ATOM 762 O O . LEU A 1 94 ? 4.207 -6.094 -4.566 1.00 93.81 94 LEU A O 1
ATOM 766 N N . ASN A 1 95 ? 6.376 -6.475 -4.132 1.00 94.31 95 ASN A N 1
ATOM 767 C CA . ASN A 1 95 ? 6.115 -7.188 -2.884 1.00 94.31 95 ASN A CA 1
ATOM 768 C C . ASN A 1 95 ? 5.630 -6.248 -1.779 1.00 94.31 95 ASN A C 1
ATOM 770 O O . ASN A 1 95 ? 4.701 -6.614 -1.061 1.00 94.31 95 ASN A O 1
ATOM 774 N N . ALA A 1 96 ? 6.203 -5.048 -1.655 1.00 96.06 96 ALA A N 1
ATOM 775 C CA . ALA A 1 96 ? 5.758 -4.060 -0.676 1.00 96.06 96 ALA A CA 1
ATOM 776 C C . ALA A 1 96 ? 4.287 -3.677 -0.896 1.00 96.06 96 ALA A C 1
ATOM 778 O O . ALA A 1 96 ? 3.487 -3.757 0.035 1.00 96.06 96 ALA A O 1
ATOM 779 N N . ILE A 1 97 ? 3.906 -3.376 -2.141 1.00 96.31 97 ILE A N 1
ATOM 780 C CA . ILE A 1 97 ? 2.519 -3.082 -2.530 1.00 96.31 97 ILE A CA 1
ATOM 781 C C . ILE A 1 97 ? 1.596 -4.257 -2.195 1.00 96.31 97 ILE A C 1
ATOM 783 O O . ILE A 1 97 ? 0.546 -4.075 -1.580 1.00 96.31 97 ILE A O 1
ATOM 787 N N . TYR A 1 98 ? 1.994 -5.485 -2.538 1.00 95.06 98 TYR A N 1
ATOM 788 C CA . TYR A 1 98 ? 1.188 -6.672 -2.255 1.00 95.06 98 TYR A CA 1
ATOM 789 C C . TYR A 1 98 ? 0.993 -6.918 -0.750 1.00 95.06 98 TYR A C 1
ATOM 791 O O . TYR A 1 98 ? -0.105 -7.263 -0.307 1.00 95.06 98 TYR A O 1
ATOM 799 N N . LEU A 1 99 ? 2.043 -6.742 0.055 1.00 96.50 99 LEU A N 1
ATOM 800 C CA . LEU A 1 99 ? 1.977 -6.872 1.511 1.00 96.50 99 LEU A CA 1
ATOM 801 C C . LEU A 1 99 ? 1.087 -5.788 2.131 1.00 96.50 99 LEU A C 1
ATOM 803 O O . LEU A 1 99 ? 0.246 -6.092 2.983 1.00 96.50 99 LEU A O 1
ATOM 807 N N . GLN A 1 100 ? 1.217 -4.546 1.671 1.00 97.19 100 GLN A N 1
ATOM 808 C CA . GLN A 1 100 ? 0.418 -3.425 2.154 1.00 97.19 100 GLN A CA 1
ATOM 809 C C . GLN A 1 100 ? -1.070 -3.599 1.806 1.00 97.19 100 GLN A C 1
ATOM 811 O O . GLN A 1 100 ? -1.927 -3.478 2.681 1.00 97.19 100 GLN A O 1
ATOM 816 N N . LEU A 1 101 ? -1.384 -3.999 0.572 1.00 96.56 101 LEU A N 1
ATOM 817 C CA . LEU A 1 101 ? -2.739 -4.317 0.110 1.00 96.56 101 LEU A CA 1
ATOM 818 C C . LEU A 1 101 ? -3.402 -5.399 0.974 1.00 96.56 101 LEU A C 1
ATOM 820 O O . LEU A 1 101 ? -4.533 -5.228 1.436 1.00 96.56 101 LEU A O 1
ATOM 824 N N . ASN A 1 102 ? -2.691 -6.498 1.248 1.00 96.81 102 ASN A N 1
ATOM 825 C CA . ASN A 1 102 ? -3.207 -7.565 2.109 1.00 96.81 102 ASN A CA 1
ATOM 826 C C . ASN A 1 102 ? -3.414 -7.092 3.552 1.00 96.81 102 ASN A C 1
ATOM 828 O O . ASN A 1 102 ? -4.406 -7.467 4.173 1.00 96.81 102 ASN A O 1
ATOM 832 N N . SER 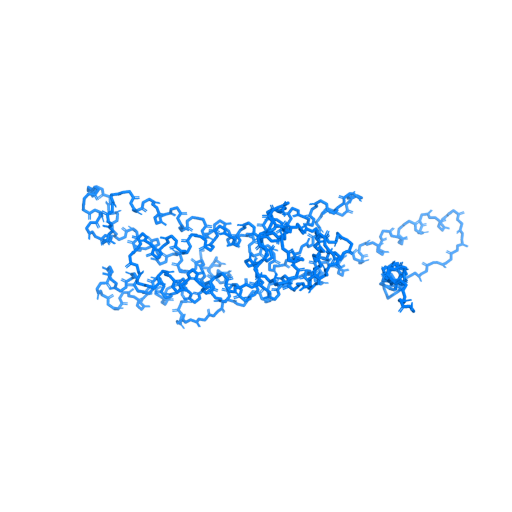A 1 103 ? -2.535 -6.227 4.060 1.00 98.25 103 SER A N 1
ATOM 833 C CA . SER A 1 103 ? -2.676 -5.627 5.394 1.00 98.25 103 SER A CA 1
ATOM 834 C C . SER A 1 103 ? -3.924 -4.755 5.494 1.00 98.25 103 SER A C 1
ATOM 836 O O . SER A 1 103 ? -4.662 -4.840 6.472 1.00 98.25 103 SER A O 1
ATOM 838 N N . ILE A 1 104 ? -4.213 -3.958 4.462 1.00 98.38 104 ILE A N 1
ATOM 839 C CA . ILE A 1 104 ? -5.426 -3.134 4.405 1.00 98.38 104 ILE A CA 1
ATOM 840 C C . ILE A 1 104 ? -6.679 -4.023 4.359 1.00 98.38 104 ILE A C 1
ATOM 842 O O . ILE A 1 104 ? -7.633 -3.780 5.095 1.00 98.38 104 ILE A O 1
ATOM 846 N N . ILE A 1 105 ? -6.687 -5.089 3.552 1.00 97.94 105 ILE A N 1
ATOM 847 C CA . ILE A 1 105 ? -7.810 -6.047 3.507 1.00 97.94 105 ILE A CA 1
ATOM 848 C C . ILE A 1 105 ? -8.011 -6.737 4.864 1.00 97.94 105 ILE A C 1
ATOM 850 O O . ILE A 1 105 ? -9.150 -6.940 5.298 1.00 97.94 105 ILE A O 1
ATOM 854 N N . GLU A 1 106 ? -6.919 -7.103 5.528 1.00 97.88 106 GLU A N 1
ATOM 855 C CA . GLU A 1 106 ? -6.938 -7.738 6.842 1.00 97.88 106 GLU A CA 1
ATOM 856 C C . GLU A 1 106 ? -7.476 -6.786 7.918 1.00 97.88 106 GLU A C 1
ATOM 858 O O . GLU A 1 106 ? -8.259 -7.214 8.767 1.00 97.88 106 GLU A O 1
ATOM 863 N N . LEU A 1 107 ? -7.172 -5.483 7.833 1.00 98.25 107 LEU A N 1
ATOM 864 C CA . LEU A 1 107 ? -7.785 -4.467 8.691 1.00 98.25 107 LEU A CA 1
ATOM 865 C C . LEU A 1 107 ? -9.313 -4.475 8.567 1.00 98.25 107 LEU A C 1
ATOM 867 O O . LEU A 1 107 ? -9.994 -4.510 9.588 1.00 98.25 107 LEU A O 1
ATOM 871 N N . TYR A 1 108 ? -9.880 -4.541 7.358 1.00 97.56 108 TYR A N 1
ATOM 872 C CA . TYR A 1 108 ? -11.340 -4.650 7.203 1.00 97.56 108 TYR A CA 1
ATOM 873 C C . TYR A 1 108 ? -11.916 -5.891 7.903 1.00 97.56 108 TYR A C 1
ATOM 875 O O . TYR A 1 108 ? -13.017 -5.834 8.455 1.00 97.56 108 TYR A O 1
ATOM 883 N N . ASP A 1 109 ? -11.180 -7.003 7.905 1.00 95.88 109 ASP A N 1
ATOM 884 C CA . ASP A 1 109 ? -11.600 -8.252 8.540 1.00 95.88 109 ASP A CA 1
ATOM 885 C C . ASP A 1 109 ? -11.555 -8.184 10.068 1.00 95.88 109 ASP A C 1
ATOM 887 O O . ASP A 1 109 ? -12.568 -8.402 10.740 1.00 95.88 109 ASP A O 1
ATOM 891 N N . VAL A 1 110 ? -10.390 -7.846 10.620 1.00 96.75 110 VAL A N 1
ATOM 892 C CA . VAL A 1 110 ? -10.154 -7.830 12.068 1.00 96.75 110 VAL A CA 1
ATOM 893 C C . VAL A 1 110 ? -10.931 -6.700 12.742 1.00 96.75 110 VAL A C 1
ATOM 895 O O . VAL A 1 110 ? -11.467 -6.864 13.838 1.00 96.75 110 VAL A O 1
ATOM 898 N N . LEU A 1 111 ? -11.074 -5.566 12.051 1.00 96.19 111 LEU A N 1
ATOM 899 C CA . LEU A 1 111 ? -11.861 -4.434 12.514 1.00 96.19 111 LEU A CA 1
ATOM 900 C C . LEU A 1 111 ? -13.344 -4.594 12.182 1.00 96.19 111 LEU A C 1
ATOM 902 O O . LEU A 1 111 ? -14.117 -3.732 12.577 1.00 96.19 111 LEU A O 1
ATOM 906 N N . LYS A 1 112 ? -13.793 -5.661 11.509 1.00 94.19 112 LYS A N 1
ATOM 907 C CA . LYS A 1 112 ? -15.210 -5.877 11.150 1.00 94.19 112 LYS A CA 1
ATOM 908 C C . LYS A 1 112 ? -15.835 -4.667 10.443 1.00 94.19 112 LYS A C 1
ATOM 910 O O . LYS A 1 112 ? -16.939 -4.242 10.791 1.00 94.19 112 LYS A O 1
ATOM 915 N N . ILE A 1 113 ? -15.108 -4.077 9.497 1.00 95.25 113 ILE A N 1
ATOM 916 C CA . ILE A 1 113 ? -15.611 -2.981 8.664 1.00 95.25 113 ILE A CA 1
ATOM 917 C C . ILE A 1 113 ? -16.392 -3.595 7.492 1.00 95.25 113 ILE A C 1
ATOM 919 O O . ILE A 1 113 ? -15.897 -4.521 6.838 1.00 95.25 113 ILE A O 1
ATOM 923 N N . PRO A 1 114 ? -17.631 -3.146 7.221 1.00 93.50 114 PRO A N 1
ATOM 924 C CA . PRO A 1 114 ? -18.406 -3.670 6.103 1.00 93.50 114 PRO A CA 1
ATOM 925 C C . PRO A 1 114 ? -17.720 -3.361 4.765 1.00 93.50 114 PRO A C 1
ATOM 927 O O . PRO A 1 114 ? -16.961 -2.409 4.634 1.00 93.50 114 PRO A O 1
ATOM 930 N N . GLY A 1 115 ? -18.012 -4.160 3.737 1.00 93.94 115 GLY A N 1
ATOM 931 C CA . GLY A 1 115 ? -17.518 -3.889 2.382 1.00 93.94 115 GLY A CA 1
ATOM 932 C C . GLY A 1 115 ? -16.176 -4.530 2.011 1.00 93.94 115 GLY A C 1
ATOM 933 O O . GLY A 1 115 ? -15.714 -4.288 0.901 1.00 93.94 115 GLY A O 1
ATOM 934 N N . LYS A 1 116 ? -15.606 -5.426 2.836 1.00 95.69 116 LYS A N 1
ATOM 935 C CA . LYS A 1 116 ? -14.370 -6.185 2.523 1.00 95.69 116 LYS A CA 1
ATOM 936 C C . LYS A 1 116 ? -14.340 -6.750 1.094 1.00 95.69 116 LYS A C 1
ATOM 938 O O . LYS A 1 116 ? -13.351 -6.599 0.389 1.00 95.69 116 LYS A O 1
ATOM 943 N N . LYS A 1 117 ? -15.437 -7.364 0.630 1.00 96.19 117 LYS A N 1
ATOM 944 C CA . LYS A 1 117 ? -15.526 -7.922 -0.735 1.00 96.19 117 LYS A CA 1
ATOM 945 C C . LYS A 1 117 ? -15.364 -6.850 -1.822 1.00 96.19 117 LYS A C 1
ATOM 947 O O . LYS A 1 117 ? -14.711 -7.109 -2.823 1.00 96.19 117 LYS A O 1
ATOM 952 N N . LYS A 1 118 ? -15.933 -5.655 -1.619 1.00 96.25 118 LYS A N 1
ATOM 953 C CA . LYS A 1 118 ? -15.783 -4.530 -2.554 1.00 96.25 118 LYS A CA 1
ATOM 954 C C . LYS A 1 118 ? -14.336 -4.043 -2.582 1.00 96.25 118 LYS A C 1
ATOM 956 O O . LYS A 1 118 ? -13.804 -3.832 -3.659 1.00 96.25 118 LYS A O 1
ATOM 961 N N . VAL A 1 119 ? -13.698 -3.938 -1.416 1.00 96.50 119 VAL A N 1
ATOM 962 C CA . VAL A 1 119 ? -12.282 -3.557 -1.288 1.00 96.50 119 VAL A CA 1
ATOM 963 C C . VAL A 1 119 ? -11.365 -4.549 -2.003 1.00 96.50 119 VAL A C 1
ATOM 965 O O . VAL A 1 119 ? -10.521 -4.137 -2.789 1.00 96.50 119 VAL A O 1
ATOM 968 N N . ILE A 1 120 ? -11.571 -5.855 -1.797 1.00 96.06 120 ILE A N 1
ATOM 969 C CA . ILE A 1 120 ? -10.810 -6.902 -2.496 1.00 96.06 120 ILE A CA 1
ATOM 970 C C . ILE A 1 120 ? -10.950 -6.757 -4.014 1.00 96.06 120 ILE A C 1
ATOM 972 O O . ILE A 1 120 ? -9.957 -6.863 -4.723 1.00 96.06 120 ILE A O 1
ATOM 976 N N . ASN A 1 121 ? -12.167 -6.525 -4.512 1.00 96.06 121 ASN A N 1
ATOM 977 C CA . ASN A 1 121 ? -12.397 -6.369 -5.947 1.00 96.06 121 ASN A CA 1
ATOM 978 C C . ASN A 1 121 ? -11.720 -5.109 -6.498 1.00 96.06 121 ASN A C 1
ATOM 980 O O . ASN A 1 121 ? -10.973 -5.228 -7.459 1.00 96.06 121 ASN A O 1
ATOM 984 N N . ARG A 1 122 ? -11.874 -3.954 -5.829 1.00 96.12 122 ARG A N 1
ATOM 985 C CA . ARG A 1 122 ? -11.197 -2.702 -6.217 1.00 96.12 122 ARG A CA 1
ATOM 986 C C . ARG A 1 122 ? -9.686 -2.886 -6.334 1.00 96.12 122 ARG A C 1
ATOM 988 O O . ARG A 1 122 ? -9.082 -2.388 -7.267 1.00 96.12 122 ARG A O 1
ATOM 995 N N . PHE A 1 123 ? -9.077 -3.616 -5.402 1.00 95.88 123 PHE A N 1
ATOM 996 C CA . PHE A 1 123 ? -7.644 -3.898 -5.442 1.00 95.88 123 PHE A CA 1
ATOM 997 C C . PHE A 1 123 ? -7.231 -4.862 -6.559 1.00 95.88 123 PHE A C 1
ATOM 999 O O . PHE A 1 123 ? -6.145 -4.715 -7.108 1.00 95.88 123 PHE A O 1
ATOM 1006 N N . LYS A 1 124 ? -8.074 -5.843 -6.895 1.00 92.56 124 LYS A N 1
ATOM 1007 C CA . LYS A 1 124 ? -7.819 -6.787 -7.995 1.00 92.56 124 LYS A CA 1
ATOM 1008 C C . LYS A 1 124 ? -7.963 -6.159 -9.379 1.00 92.56 124 LYS A C 1
ATOM 1010 O O . LYS A 1 124 ? -7.406 -6.700 -10.323 1.00 92.56 124 LYS A O 1
ATOM 1015 N N . GLU A 1 125 ? -8.731 -5.080 -9.483 1.00 94.38 125 GLU A N 1
ATOM 1016 C CA . GLU A 1 125 ? -8.945 -4.320 -10.719 1.00 94.38 125 GLU A CA 1
ATOM 1017 C C . GLU A 1 125 ? -7.772 -3.380 -11.047 1.00 94.38 125 GLU A C 1
ATOM 1019 O O . GLU A 1 125 ? -7.720 -2.857 -12.153 1.00 94.38 125 GLU A O 1
ATOM 1024 N N . LEU A 1 126 ? -6.826 -3.171 -10.120 1.00 94.94 126 LEU A N 1
ATOM 1025 C CA . LEU A 1 126 ? -5.645 -2.342 -10.365 1.00 94.94 126 LEU A CA 1
ATOM 1026 C C . LEU A 1 126 ? -4.622 -3.069 -11.240 1.00 94.94 126 LEU A C 1
ATOM 1028 O O . LEU A 1 126 ? -4.240 -4.203 -10.939 1.00 94.94 126 LEU A O 1
ATOM 1032 N N . GLU A 1 127 ? -4.070 -2.368 -12.229 1.00 92.62 127 GLU A N 1
ATOM 1033 C CA . GLU A 1 127 ? -3.019 -2.897 -13.108 1.00 92.62 127 GLU A CA 1
ATOM 1034 C C . GLU A 1 127 ? -1.775 -3.338 -12.308 1.00 92.62 127 GLU A C 1
ATOM 1036 O O . GLU A 1 127 ? -1.219 -4.404 -12.568 1.00 92.62 127 GLU A O 1
ATOM 1041 N N . ILE A 1 128 ? -1.405 -2.638 -11.224 1.00 92.50 128 ILE A N 1
ATOM 1042 C CA . ILE A 1 128 ? -0.287 -3.057 -10.354 1.00 92.50 128 ILE A CA 1
ATOM 1043 C C . ILE A 1 128 ? -0.463 -4.473 -9.771 1.00 92.50 128 ILE A C 1
ATOM 1045 O O . ILE A 1 128 ? 0.519 -5.169 -9.492 1.00 92.50 128 ILE A O 1
ATOM 1049 N N . TYR A 1 129 ? -1.711 -4.912 -9.560 1.00 90.25 129 TYR A N 1
ATOM 1050 C CA . TYR A 1 129 ? -2.015 -6.244 -9.042 1.00 90.25 129 TYR A CA 1
ATOM 1051 C C . TYR A 1 129 ? -1.747 -7.307 -10.107 1.00 90.25 129 TYR A C 1
ATOM 1053 O O . TYR A 1 129 ? -1.172 -8.358 -9.805 1.00 90.25 129 TYR A O 1
ATOM 1061 N N . GLU A 1 130 ? -2.118 -7.019 -11.355 1.00 86.75 130 GLU A N 1
ATOM 1062 C CA . GLU A 1 130 ? -1.766 -7.844 -12.506 1.00 86.75 130 GLU A CA 1
ATOM 1063 C C . GLU A 1 130 ? -0.253 -7.885 -12.700 1.00 86.75 130 GLU A C 1
ATOM 1065 O O . GLU A 1 130 ? 0.310 -8.982 -12.712 1.00 86.75 130 GLU A O 1
ATOM 1070 N N . ILE A 1 131 ? 0.409 -6.722 -12.736 1.00 88.75 131 ILE A N 1
ATOM 1071 C CA . ILE A 1 131 ? 1.864 -6.607 -12.851 1.00 88.75 131 ILE A CA 1
ATOM 1072 C C . ILE A 1 131 ? 2.533 -7.502 -11.815 1.00 88.75 131 ILE A C 1
ATOM 1074 O O . ILE A 1 131 ? 3.357 -8.336 -12.168 1.00 88.75 131 ILE A O 1
ATOM 1078 N N . ARG A 1 132 ? 2.153 -7.411 -10.537 1.00 87.62 132 ARG A N 1
ATOM 1079 C CA . ARG A 1 132 ? 2.725 -8.260 -9.486 1.00 87.62 132 ARG A CA 1
ATOM 1080 C C . ARG A 1 132 ? 2.544 -9.754 -9.780 1.00 87.62 132 ARG A C 1
ATOM 1082 O O . ARG A 1 132 ? 3.458 -10.534 -9.521 1.00 87.62 132 ARG A O 1
ATOM 1089 N N . ASN A 1 133 ? 1.394 -10.178 -10.300 1.00 81.69 133 ASN A N 1
ATOM 1090 C CA . ASN A 1 133 ? 1.133 -11.592 -10.598 1.00 81.69 133 ASN A CA 1
ATOM 1091 C C . ASN A 1 133 ? 1.868 -12.088 -11.859 1.00 81.69 133 ASN A C 1
ATOM 1093 O O . ASN A 1 133 ? 2.279 -13.250 -11.936 1.00 81.69 133 ASN A O 1
ATOM 1097 N N . VAL A 1 134 ? 2.066 -11.210 -12.834 1.00 79.44 134 VAL A N 1
ATOM 1098 C CA . VAL A 1 134 ? 2.802 -11.493 -14.070 1.00 79.44 134 VAL A CA 1
ATOM 1099 C C . VAL A 1 134 ? 4.311 -11.505 -13.804 1.00 79.44 134 VAL A C 1
ATOM 1101 O O . VAL A 1 134 ? 5.004 -12.465 -14.134 1.00 79.44 134 VAL A O 1
ATOM 1104 N N . VAL A 1 135 ? 4.807 -10.466 -13.135 1.00 75.31 135 VAL A N 1
ATOM 1105 C CA . VAL A 1 135 ? 6.227 -10.182 -12.899 1.00 75.31 135 VAL A CA 1
ATOM 1106 C C . VAL A 1 135 ? 6.783 -10.940 -11.702 1.00 75.31 135 VAL A C 1
ATOM 1108 O O . VAL A 1 135 ? 7.758 -11.674 -11.832 1.00 75.31 135 VAL A O 1
ATOM 1111 N N . ALA A 1 136 ? 6.193 -10.763 -10.517 1.00 63.72 136 ALA A N 1
ATOM 1112 C CA . ALA A 1 136 ? 6.826 -11.196 -9.272 1.00 63.72 136 ALA A CA 1
ATOM 1113 C C . ALA A 1 136 ? 6.602 -12.681 -8.972 1.00 63.72 136 ALA A C 1
ATOM 1115 O O . ALA A 1 136 ? 7.390 -13.284 -8.248 1.00 63.72 136 ALA A O 1
ATOM 1116 N N . SER A 1 137 ? 5.541 -13.290 -9.512 1.00 58.72 137 SER A N 1
ATOM 1117 C CA . SER A 1 137 ? 5.272 -14.709 -9.263 1.00 58.72 137 SER A CA 1
ATOM 1118 C C . SER A 1 137 ? 5.874 -15.679 -10.281 1.00 58.72 137 SER A C 1
ATOM 1120 O O . SER A 1 137 ? 5.647 -16.877 -10.117 1.00 58.72 137 SER A O 1
ATOM 1122 N N . HIS A 1 138 ? 6.650 -15.198 -11.274 1.00 56.66 138 HIS A N 1
ATOM 1123 C CA . HIS A 1 138 ? 7.317 -16.018 -12.308 1.00 56.66 138 HIS A CA 1
ATOM 1124 C C . HIS A 1 138 ? 6.464 -17.217 -12.731 1.00 56.66 138 HIS A C 1
ATOM 1126 O O . HIS A 1 138 ? 6.902 -18.373 -12.722 1.00 56.66 138 HIS A O 1
ATOM 1132 N N . THR A 1 139 ? 5.176 -16.964 -12.958 1.00 54.72 139 THR A N 1
ATOM 1133 C CA . THR A 1 139 ? 4.197 -18.037 -12.965 1.00 54.72 139 THR A CA 1
ATOM 1134 C C . THR A 1 139 ? 4.356 -18.803 -14.262 1.00 54.72 139 THR A C 1
ATOM 1136 O O . THR A 1 139 ? 3.824 -18.428 -15.293 1.00 54.72 139 THR A O 1
ATOM 1139 N N . VAL A 1 140 ? 5.029 -19.950 -14.191 1.00 55.97 140 VAL A N 1
ATOM 1140 C CA . VAL A 1 140 ? 4.987 -20.990 -15.234 1.00 55.97 140 VAL A CA 1
ATOM 1141 C C . VAL A 1 140 ? 3.572 -21.568 -15.428 1.00 55.97 140 VAL A C 1
ATOM 1143 O O . VAL A 1 140 ? 3.358 -22.401 -16.298 1.00 55.97 140 VAL A O 1
ATOM 1146 N N . ASN A 1 141 ? 2.617 -21.153 -14.582 1.00 55.97 141 ASN A N 1
ATOM 1147 C CA . ASN A 1 141 ? 1.217 -21.567 -14.538 1.00 55.97 141 ASN A CA 1
ATOM 1148 C C . ASN A 1 141 ? 0.291 -20.364 -14.244 1.00 55.97 141 ASN A C 1
ATOM 1150 O O . ASN A 1 141 ? -0.499 -20.408 -13.298 1.00 55.97 141 ASN A O 1
ATOM 1154 N N . TYR A 1 142 ? 0.413 -19.272 -14.997 1.00 62.31 142 TYR A N 1
ATOM 1155 C CA . TYR A 1 142 ? -0.519 -18.147 -14.920 1.00 62.31 142 TYR A CA 1
ATOM 1156 C C . TYR A 1 142 ? -1.877 -18.567 -15.495 1.00 62.31 142 TYR A C 1
ATOM 1158 O O . TYR A 1 142 ? -1.949 -19.075 -16.614 1.00 62.31 142 TYR A O 1
ATOM 1166 N N . MET A 1 143 ? -2.957 -18.389 -14.732 1.00 60.81 143 MET A N 1
ATOM 1167 C CA . MET A 1 143 ? -4.311 -18.596 -15.248 1.00 60.81 143 MET A CA 1
ATOM 1168 C C . MET A 1 143 ? -4.734 -17.341 -15.996 1.00 60.81 143 MET A C 1
ATOM 1170 O O . MET A 1 143 ? -5.164 -16.368 -15.380 1.00 60.81 143 MET A O 1
ATOM 1174 N N . ASP A 1 144 ? -4.582 -17.373 -17.313 1.00 60.25 144 ASP A N 1
ATOM 1175 C CA . ASP A 1 144 ? -5.007 -16.280 -18.172 1.00 60.25 144 ASP A CA 1
ATOM 1176 C C . ASP A 1 144 ? -6.530 -16.323 -18.320 1.00 60.25 144 ASP A C 1
ATOM 1178 O O . ASP A 1 144 ? -7.095 -17.284 -18.847 1.00 60.25 144 ASP A O 1
ATOM 1182 N N . SER A 1 145 ? -7.211 -15.322 -17.764 1.00 56.41 145 SER A N 1
ATOM 1183 C CA . SER A 1 145 ? -8.658 -15.155 -17.931 1.00 56.41 145 SER A CA 1
ATOM 1184 C C . SER A 1 145 ? -9.017 -14.527 -19.274 1.00 56.41 145 SER A C 1
ATOM 1186 O O . SER A 1 145 ? -10.187 -14.541 -19.659 1.00 56.41 145 SER A O 1
ATOM 1188 N N . GLU A 1 146 ? -8.033 -13.973 -19.981 1.00 54.81 146 GLU A N 1
ATOM 1189 C CA . GLU A 1 146 ? -8.213 -13.449 -21.324 1.00 54.81 146 GLU A CA 1
ATOM 1190 C C . GLU A 1 146 ? -8.060 -14.587 -22.341 1.00 54.81 146 GLU A C 1
ATOM 1192 O O . GLU A 1 146 ? -7.205 -15.461 -22.212 1.00 54.81 146 GLU A O 1
ATOM 1197 N N . ASN A 1 147 ? -8.914 -14.600 -23.369 1.00 50.28 147 ASN A N 1
ATOM 1198 C CA . ASN A 1 147 ? -8.976 -15.619 -24.434 1.00 50.28 147 ASN A CA 1
ATOM 1199 C C . ASN A 1 147 ? -7.733 -15.640 -25.360 1.00 50.28 147 ASN A C 1
ATOM 1201 O O . ASN A 1 147 ? -7.844 -15.961 -26.541 1.00 50.28 147 ASN A O 1
ATOM 1205 N N . ILE A 1 148 ? -6.563 -15.258 -24.858 1.00 53.22 148 ILE A N 1
ATOM 1206 C CA . ILE A 1 148 ? -5.306 -15.200 -25.603 1.00 53.22 148 ILE A CA 1
ATOM 1207 C C . ILE A 1 148 ? -4.670 -16.595 -25.672 1.00 53.22 148 ILE A C 1
ATOM 1209 O O . ILE A 1 148 ? -4.034 -16.956 -26.662 1.00 53.22 148 ILE A O 1
ATOM 1213 N N . SER A 1 149 ? -4.931 -17.437 -24.669 1.00 54.12 149 SER A N 1
ATOM 1214 C CA . SER A 1 149 ? -4.531 -18.840 -24.711 1.00 54.12 149 SER A CA 1
ATOM 1215 C C . SER A 1 149 ? -5.355 -19.616 -25.759 1.00 54.12 149 SER A C 1
ATOM 1217 O O . SER A 1 149 ? -6.590 -19.549 -25.748 1.00 54.12 149 SER A O 1
ATOM 1219 N N . PRO A 1 150 ? -4.716 -20.401 -26.651 1.00 59.75 150 PRO A N 1
ATOM 1220 C CA . PRO A 1 150 ? -5.414 -21.283 -27.580 1.00 59.75 150 PRO A CA 1
ATOM 1221 C C . PRO A 1 150 ? -6.416 -22.182 -26.847 1.00 59.75 150 PRO A C 1
ATOM 1223 O O . PRO A 1 150 ? -6.138 -22.677 -25.751 1.00 59.75 150 PRO A O 1
ATOM 1226 N N . LYS A 1 151 ? -7.581 -22.436 -27.464 1.00 56.19 151 LYS A N 1
ATOM 1227 C CA . LYS A 1 151 ? -8.632 -23.295 -26.888 1.00 56.19 151 LYS A CA 1
ATOM 1228 C C . LYS A 1 151 ? -8.035 -24.625 -26.402 1.00 56.19 151 LYS A C 1
ATOM 1230 O O . LYS A 1 151 ? -7.585 -25.428 -27.213 1.00 56.19 151 LYS A O 1
ATOM 1235 N N . GLY A 1 152 ? -8.065 -24.856 -25.087 1.00 56.44 152 GLY A N 1
ATOM 1236 C CA . GLY A 1 152 ? -7.521 -26.058 -24.438 1.00 56.44 152 GLY A CA 1
ATOM 1237 C C . GLY A 1 152 ? -6.316 -25.816 -23.522 1.00 56.44 152 GLY A C 1
ATOM 1238 O O . GLY A 1 152 ? -5.987 -26.702 -22.735 1.00 56.44 152 GLY A O 1
ATOM 1239 N N . PHE A 1 153 ? -5.705 -24.627 -23.552 1.00 55.22 153 PHE A N 1
ATOM 1240 C CA . PHE A 1 153 ? -4.659 -24.222 -22.610 1.00 55.22 153 PHE A CA 1
ATOM 1241 C C . PHE A 1 153 ? -5.249 -23.339 -21.505 1.00 55.22 153 PHE A C 1
ATOM 1243 O O . PHE A 1 153 ? -5.778 -22.269 -21.772 1.00 55.22 153 PHE A O 1
ATOM 1250 N N . SER A 1 154 ? -5.175 -23.801 -20.253 1.00 57.94 154 SER A N 1
ATOM 1251 C CA . SER A 1 154 ? -5.630 -23.057 -19.061 1.00 57.94 154 SER A CA 1
ATOM 1252 C C . SER A 1 154 ? -4.488 -22.394 -18.286 1.00 57.94 154 SER A C 1
ATOM 1254 O O . SER A 1 154 ? -4.699 -21.862 -17.194 1.00 57.94 154 SER A O 1
ATOM 1256 N N . LYS A 1 155 ? -3.263 -22.499 -18.810 1.00 61.56 155 LYS A N 1
ATOM 1257 C CA . LYS A 1 155 ? -2.025 -22.091 -18.151 1.00 61.56 155 LYS A CA 1
ATOM 1258 C C . LYS A 1 155 ? -1.101 -21.449 -19.179 1.00 61.56 155 LYS A C 1
ATOM 1260 O O . LYS A 1 155 ? -0.759 -22.093 -20.168 1.00 61.56 155 LYS A O 1
ATOM 1265 N N . ASN A 1 156 ? -0.711 -20.212 -18.912 1.00 67.81 156 ASN A N 1
ATOM 1266 C CA . ASN A 1 156 ? 0.261 -19.434 -19.671 1.00 67.81 156 ASN A CA 1
ATOM 1267 C C . ASN A 1 156 ? 1.483 -19.151 -18.775 1.00 67.81 156 ASN A C 1
ATOM 1269 O O . ASN A 1 156 ? 1.445 -19.402 -17.566 1.00 67.81 156 ASN A O 1
ATOM 1273 N N . PHE A 1 157 ? 2.572 -18.645 -19.341 1.00 69.31 157 PHE A N 1
ATOM 1274 C CA . PHE A 1 157 ? 3.701 -18.127 -18.572 1.00 69.31 157 PHE A CA 1
ATOM 1275 C C . PHE A 1 157 ? 4.142 -16.791 -19.140 1.00 69.31 157 PHE A C 1
ATOM 1277 O O . PHE A 1 157 ? 4.040 -16.576 -20.340 1.00 69.31 157 PHE A O 1
ATOM 1284 N N . PHE A 1 158 ? 4.661 -15.917 -18.282 1.00 73.06 158 PHE A N 1
ATOM 1285 C CA . PHE A 1 158 ? 5.135 -14.597 -18.682 1.00 73.06 158 PHE A CA 1
ATOM 1286 C C . PHE A 1 158 ? 6.616 -14.426 -18.372 1.00 73.06 158 PHE A C 1
ATOM 1288 O O . PHE A 1 158 ? 7.129 -14.911 -17.359 1.00 73.06 158 PHE A O 1
ATOM 1295 N N . ARG A 1 159 ? 7.308 -13.711 -19.257 1.00 73.44 159 ARG A N 1
ATOM 1296 C CA . ARG A 1 159 ? 8.700 -13.294 -19.095 1.00 73.44 159 ARG A CA 1
ATOM 1297 C C . ARG A 1 159 ? 8.780 -11.787 -19.270 1.00 73.44 159 ARG A C 1
ATOM 1299 O O . ARG A 1 159 ? 8.282 -11.266 -20.261 1.00 73.44 159 ARG A O 1
ATOM 1306 N N . ILE A 1 160 ? 9.437 -11.094 -18.343 1.00 74.25 160 ILE A N 1
ATOM 1307 C CA . ILE A 1 160 ? 9.780 -9.687 -18.562 1.00 74.25 160 ILE A CA 1
ATOM 1308 C C . ILE A 1 160 ? 10.887 -9.620 -19.599 1.00 74.25 160 ILE A C 1
ATOM 1310 O O . ILE A 1 160 ? 11.900 -10.319 -19.496 1.00 74.25 160 ILE A O 1
ATOM 1314 N N . THR A 1 161 ? 10.720 -8.743 -20.577 1.00 71.75 161 THR A N 1
ATOM 1315 C CA . THR A 1 161 ? 11.794 -8.419 -21.506 1.00 71.75 161 THR A CA 1
ATOM 1316 C C . THR A 1 161 ? 12.780 -7.491 -20.810 1.00 71.75 161 THR A C 1
ATOM 1318 O O . THR A 1 161 ? 12.545 -6.290 -20.674 1.00 71.75 161 THR A O 1
ATOM 1321 N N . GLN A 1 162 ? 13.895 -8.058 -20.358 1.00 64.81 162 GLN A N 1
ATOM 1322 C CA . GLN A 1 162 ? 14.863 -7.353 -19.512 1.00 64.81 162 GLN A CA 1
ATOM 1323 C C . GLN A 1 162 ? 15.413 -6.073 -20.145 1.00 64.81 162 GLN A C 1
ATOM 1325 O O . GLN A 1 162 ? 15.663 -5.095 -19.454 1.00 64.81 162 GLN A O 1
ATOM 1330 N N . MET A 1 163 ? 15.516 -6.083 -21.470 1.00 61.41 163 MET A N 1
ATOM 1331 C CA . MET A 1 163 ? 16.029 -4.996 -22.306 1.00 61.41 163 MET A CA 1
ATOM 1332 C C . MET A 1 163 ? 15.147 -3.738 -22.293 1.00 61.41 163 MET A C 1
ATOM 1334 O O . MET A 1 163 ? 15.615 -2.677 -22.685 1.00 61.41 163 MET A O 1
ATOM 1338 N N . PHE A 1 164 ? 13.891 -3.843 -21.846 1.00 66.25 164 PHE A N 1
ATOM 1339 C CA . PHE A 1 164 ? 12.952 -2.718 -21.794 1.00 66.25 164 PHE A CA 1
ATOM 1340 C C . PHE A 1 164 ? 12.725 -2.194 -20.371 1.00 66.25 164 PHE A C 1
ATOM 1342 O O . PHE A 1 164 ? 11.995 -1.228 -20.194 1.00 66.25 164 PHE A O 1
ATOM 1349 N N . LEU A 1 165 ? 13.339 -2.797 -19.343 1.00 75.44 165 LEU A N 1
ATOM 1350 C CA . LEU A 1 165 ? 13.186 -2.319 -17.970 1.00 75.44 165 LEU A CA 1
ATOM 1351 C C . LEU A 1 165 ? 14.081 -1.098 -17.732 1.00 75.44 165 LEU A C 1
ATOM 1353 O O . LEU A 1 165 ? 15.299 -1.217 -17.604 1.00 75.44 165 LEU A O 1
ATOM 1357 N N . THR A 1 166 ? 13.470 0.079 -17.632 1.00 78.00 166 THR A N 1
ATOM 1358 C CA . THR A 1 166 ? 14.191 1.337 -17.409 1.00 78.00 166 THR A CA 1
ATOM 1359 C C . THR A 1 166 ? 14.148 1.777 -15.946 1.00 78.00 166 THR A C 1
ATOM 1361 O O . THR A 1 166 ? 13.272 1.386 -15.173 1.00 78.00 166 THR A O 1
ATOM 1364 N N . ALA A 1 167 ? 15.078 2.655 -15.558 1.00 78.75 167 ALA A N 1
ATOM 1365 C CA . ALA A 1 167 ? 15.082 3.271 -14.231 1.00 78.75 167 ALA A CA 1
ATOM 1366 C C . ALA A 1 167 ? 13.811 4.095 -13.949 1.00 78.75 167 ALA A C 1
ATOM 1368 O O . ALA A 1 167 ? 13.419 4.226 -12.789 1.00 78.75 167 ALA A O 1
ATOM 1369 N N . LYS A 1 168 ? 13.168 4.625 -14.997 1.00 77.88 168 LYS A N 1
ATOM 1370 C CA . LYS A 1 168 ? 11.926 5.400 -14.897 1.00 77.88 168 LYS A CA 1
ATOM 1371 C C . LYS A 1 168 ? 10.693 4.530 -14.726 1.00 77.88 168 LYS A C 1
ATOM 1373 O O . LYS A 1 168 ? 9.717 4.981 -14.136 1.00 77.88 168 LYS A O 1
ATOM 1378 N N . SER A 1 169 ? 10.755 3.276 -15.178 1.00 80.56 169 SER A N 1
ATOM 1379 C CA . SER A 1 169 ? 9.660 2.307 -15.085 1.00 80.56 169 SER A CA 1
ATOM 1380 C C . SER A 1 169 ? 8.347 2.768 -15.740 1.00 80.56 169 SER A C 1
ATOM 1382 O O . SER A 1 169 ? 7.256 2.388 -15.323 1.00 80.56 169 SER A O 1
ATOM 1384 N N . GLU A 1 170 ? 8.465 3.595 -16.777 1.00 80.88 170 GLU A N 1
ATOM 1385 C CA . GLU A 1 170 ? 7.345 4.096 -17.587 1.00 80.88 170 GLU A CA 1
ATOM 1386 C C . GLU A 1 170 ? 6.925 3.094 -18.668 1.00 80.88 170 GLU A C 1
ATOM 1388 O O . GLU A 1 170 ? 5.765 3.066 -19.067 1.00 80.88 170 GLU A O 1
ATOM 1393 N N . GLU A 1 171 ? 7.860 2.247 -19.096 1.00 79.56 171 GLU A N 1
ATOM 1394 C CA . GLU A 1 171 ? 7.652 1.198 -20.087 1.00 79.56 171 GLU A CA 1
ATOM 1395 C C . GLU A 1 171 ? 8.179 -0.117 -19.513 1.00 79.56 171 GLU A C 1
ATOM 1397 O O . GLU A 1 171 ? 9.338 -0.221 -19.103 1.00 79.56 171 GLU A O 1
ATOM 1402 N N . MET A 1 172 ? 7.318 -1.127 -19.440 1.00 83.62 172 MET A N 1
ATOM 1403 C CA . MET A 1 172 ? 7.697 -2.484 -19.077 1.00 83.62 172 MET A CA 1
ATOM 1404 C C . MET A 1 172 ? 6.901 -3.470 -19.913 1.00 83.62 172 MET A C 1
ATOM 1406 O O . MET A 1 172 ? 5.676 -3.471 -19.879 1.00 83.62 172 MET A O 1
ATOM 1410 N N . ASN A 1 173 ? 7.608 -4.374 -20.585 1.00 83.44 173 ASN A N 1
ATOM 1411 C CA . ASN A 1 173 ? 6.980 -5.358 -21.451 1.00 83.44 173 ASN A CA 1
ATOM 1412 C C . ASN A 1 173 ? 7.071 -6.756 -20.833 1.00 83.44 173 ASN A C 1
ATOM 1414 O O . ASN A 1 173 ? 8.131 -7.198 -20.369 1.00 83.44 173 ASN A O 1
ATOM 1418 N N . ALA A 1 174 ? 5.947 -7.463 -20.839 1.00 82.69 174 ALA A N 1
ATOM 1419 C CA . ALA A 1 174 ? 5.866 -8.878 -20.5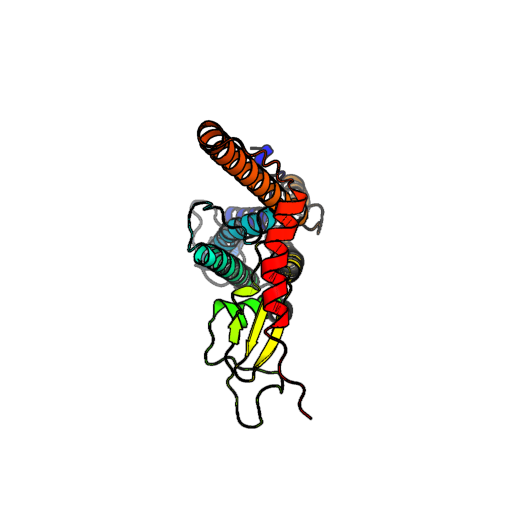24 1.00 82.69 174 ALA A CA 1
ATOM 1420 C C . ALA A 1 174 ? 5.463 -9.649 -21.780 1.00 82.69 174 ALA A C 1
ATOM 1422 O O . ALA A 1 174 ? 4.481 -9.313 -22.434 1.00 82.69 174 ALA A O 1
ATOM 1423 N N . VAL A 1 175 ? 6.221 -10.693 -22.099 1.00 81.19 175 VAL A N 1
ATOM 1424 C CA . VAL A 1 175 ? 5.956 -11.583 -23.230 1.00 81.19 175 VAL A CA 1
ATOM 1425 C C . VAL A 1 175 ? 5.445 -12.906 -22.697 1.00 81.19 175 VAL A C 1
ATOM 1427 O O . VAL A 1 175 ? 6.063 -13.498 -21.802 1.00 81.19 175 VAL A O 1
ATOM 1430 N N . ASP A 1 176 ? 4.316 -13.353 -23.227 1.00 80.12 176 ASP A N 1
ATOM 1431 C CA . ASP A 1 176 ? 3.700 -14.609 -22.826 1.00 80.12 176 ASP A CA 1
ATOM 1432 C C . ASP A 1 176 ? 4.295 -15.834 -23.560 1.00 80.12 176 ASP A C 1
ATOM 1434 O O . ASP A 1 176 ? 5.266 -15.733 -24.317 1.00 80.12 176 ASP A O 1
ATOM 1438 N N . GLY A 1 177 ? 3.751 -17.030 -23.315 1.00 73.62 177 GLY A N 1
ATOM 1439 C CA . GLY A 1 177 ? 4.190 -18.262 -23.977 1.00 73.62 177 GLY A CA 1
ATOM 1440 C C . GLY A 1 177 ? 3.812 -18.369 -25.460 1.00 73.62 177 GLY A C 1
ATOM 1441 O O . GLY A 1 177 ? 4.210 -19.336 -26.109 1.00 73.62 177 GLY A O 1
ATOM 1442 N N . PHE A 1 178 ? 3.054 -17.405 -25.982 1.00 77.56 178 PHE A N 1
ATOM 1443 C CA . PHE A 1 178 ? 2.530 -17.343 -27.346 1.00 77.56 178 PHE A CA 1
ATOM 1444 C C . PHE A 1 178 ? 3.034 -16.105 -28.109 1.00 77.56 178 PHE A C 1
ATOM 1446 O O . PHE A 1 178 ? 2.465 -15.754 -29.142 1.00 77.56 178 PHE A O 1
ATOM 1453 N N . ASP A 1 179 ? 4.099 -15.469 -27.613 1.00 77.75 179 ASP A N 1
ATOM 1454 C CA . ASP A 1 179 ? 4.731 -14.267 -28.169 1.00 77.75 179 ASP A CA 1
ATOM 1455 C C . ASP A 1 179 ? 3.830 -13.013 -28.185 1.00 77.75 179 ASP A C 1
ATOM 1457 O O . ASP A 1 179 ? 4.112 -12.049 -28.900 1.00 77.75 179 ASP A O 1
ATOM 1461 N N . ASN A 1 180 ? 2.771 -12.976 -27.367 1.00 80.19 180 ASN A N 1
ATOM 1462 C CA . ASN A 1 180 ? 1.994 -11.757 -27.151 1.00 80.19 180 ASN A CA 1
ATOM 1463 C C . ASN A 1 180 ? 2.726 -10.839 -26.174 1.00 80.19 180 ASN A C 1
ATOM 1465 O O . ASN A 1 180 ? 3.185 -11.277 -25.115 1.00 80.19 180 ASN A O 1
ATOM 1469 N N . VAL A 1 181 ? 2.793 -9.554 -26.517 1.00 81.88 181 VAL A N 1
ATOM 1470 C CA . VAL A 1 181 ? 3.405 -8.513 -25.688 1.00 81.88 181 VAL A CA 1
ATOM 1471 C C . VAL A 1 181 ? 2.310 -7.788 -24.910 1.00 81.88 181 VAL A C 1
ATOM 1473 O O . VAL A 1 181 ? 1.360 -7.280 -25.503 1.00 81.88 181 VAL A O 1
ATOM 1476 N N . ARG A 1 182 ? 2.454 -7.723 -23.586 1.00 84.25 182 ARG A N 1
ATOM 1477 C CA . ARG A 1 182 ? 1.709 -6.807 -22.714 1.00 84.25 182 ARG A CA 1
ATOM 1478 C C . ARG A 1 182 ? 2.640 -5.693 -22.267 1.00 84.25 182 ARG A C 1
ATOM 1480 O O . ARG A 1 182 ? 3.717 -5.977 -21.743 1.00 84.25 182 ARG A O 1
ATOM 1487 N N . GLU A 1 183 ? 2.214 -4.457 -22.471 1.00 86.81 183 GLU A N 1
ATOM 1488 C CA . GLU A 1 183 ? 2.948 -3.259 -22.075 1.00 86.81 183 GLU A CA 1
ATOM 1489 C C . GLU A 1 183 ? 2.317 -2.685 -20.807 1.00 86.81 183 GLU A C 1
ATOM 1491 O O . GLU A 1 183 ? 1.096 -2.609 -20.696 1.00 86.81 183 GLU A O 1
ATOM 1496 N N . TYR A 1 184 ? 3.154 -2.292 -19.855 1.00 88.19 184 TYR A N 1
ATOM 1497 C CA . TYR A 1 184 ? 2.741 -1.744 -18.571 1.00 88.19 184 TYR A CA 1
ATOM 1498 C C . TYR A 1 184 ? 3.478 -0.443 -18.289 1.00 88.19 184 TYR A C 1
ATOM 1500 O O . TYR A 1 184 ? 4.684 -0.341 -18.531 1.00 88.19 184 TYR A O 1
ATOM 1508 N N . ASN A 1 185 ? 2.780 0.501 -17.660 1.00 90.19 185 ASN A N 1
ATOM 1509 C CA . ASN A 1 185 ? 3.402 1.674 -17.061 1.00 90.19 185 ASN A CA 1
ATOM 1510 C C . ASN A 1 185 ? 3.406 1.511 -15.537 1.00 90.19 185 ASN A C 1
ATOM 1512 O O . ASN A 1 185 ? 2.443 1.856 -14.848 1.00 90.19 185 ASN A O 1
ATOM 1516 N N . LEU A 1 186 ? 4.504 0.962 -15.006 1.00 90.94 186 LEU A N 1
ATOM 1517 C CA . LEU A 1 186 ? 4.623 0.651 -13.580 1.00 90.94 186 LEU A CA 1
ATOM 1518 C C . LEU A 1 186 ? 4.465 1.903 -12.711 1.00 90.94 186 LEU A C 1
ATOM 1520 O O . LEU A 1 186 ? 3.853 1.821 -11.647 1.00 90.94 186 LEU A O 1
ATOM 1524 N N . TYR A 1 187 ? 4.999 3.044 -13.150 1.00 90.31 187 TYR A N 1
ATOM 1525 C CA . TYR A 1 187 ? 4.920 4.291 -12.393 1.00 90.31 187 TYR A CA 1
ATOM 1526 C C . TYR A 1 187 ? 3.474 4.796 -12.260 1.00 90.31 187 TYR A C 1
ATOM 1528 O O . TYR A 1 187 ? 3.019 5.061 -11.147 1.00 90.31 187 TYR A O 1
ATOM 1536 N N . ASN A 1 188 ? 2.706 4.825 -13.351 1.00 91.44 188 ASN A N 1
ATOM 1537 C CA . ASN A 1 188 ? 1.291 5.208 -13.319 1.00 91.44 188 ASN A CA 1
ATOM 1538 C C . ASN A 1 188 ? 0.458 4.224 -12.488 1.00 91.44 188 ASN A C 1
ATOM 1540 O O . ASN A 1 188 ? -0.318 4.642 -11.628 1.00 91.44 188 ASN A O 1
ATOM 1544 N N . SER A 1 189 ? 0.684 2.921 -12.678 1.00 94.31 189 SER A N 1
ATOM 1545 C CA . SER A 1 189 ? 0.095 1.854 -11.861 1.00 94.31 189 SER A CA 1
ATOM 1546 C C . SER A 1 189 ? 0.373 2.041 -10.361 1.00 94.31 189 SER A C 1
ATOM 1548 O O . SER A 1 189 ? -0.503 1.846 -9.512 1.00 94.31 189 SER A O 1
ATOM 1550 N N . PHE A 1 190 ? 1.599 2.438 -10.012 1.00 94.94 190 PHE A N 1
ATOM 1551 C CA . PHE A 1 190 ? 2.011 2.746 -8.644 1.00 94.94 190 PHE A CA 1
ATOM 1552 C C . PHE A 1 190 ? 1.284 3.976 -8.086 1.00 94.94 190 PHE A C 1
ATOM 1554 O O . PHE A 1 190 ? 0.813 3.941 -6.945 1.00 94.94 190 PHE A O 1
ATOM 1561 N N . LEU A 1 191 ? 1.168 5.059 -8.858 1.00 93.94 191 LEU A N 1
ATOM 1562 C CA . LEU A 1 191 ? 0.455 6.266 -8.431 1.00 93.94 191 LEU A CA 1
ATOM 1563 C C . LEU A 1 191 ? -1.032 5.979 -8.199 1.00 93.94 191 LEU A C 1
ATOM 1565 O O . LEU A 1 191 ? -1.585 6.364 -7.163 1.00 93.94 191 LEU A O 1
ATOM 1569 N N . GLU A 1 192 ? -1.664 5.236 -9.109 1.00 95.81 192 GLU A N 1
ATOM 1570 C CA . GLU A 1 192 ? -3.059 4.824 -8.966 1.00 95.81 192 GLU A CA 1
ATOM 1571 C C . GLU A 1 192 ? -3.265 3.976 -7.707 1.00 95.81 192 GLU A C 1
ATOM 1573 O O . GLU A 1 192 ? -4.176 4.244 -6.915 1.00 95.81 192 GLU A O 1
ATOM 1578 N N . TYR A 1 193 ? -2.387 2.998 -7.472 1.00 97.19 193 TYR A N 1
ATOM 1579 C CA . TYR A 1 193 ? -2.404 2.201 -6.251 1.00 97.19 193 TYR A CA 1
ATOM 1580 C C . TYR A 1 193 ? -2.325 3.063 -4.992 1.00 97.19 193 TYR A C 1
ATOM 1582 O O . TYR A 1 193 ? -3.087 2.851 -4.043 1.00 97.19 193 TYR A O 1
ATOM 1590 N N . ASN A 1 194 ? -1.413 4.034 -4.959 1.00 96.75 194 ASN A N 1
ATOM 1591 C CA . ASN A 1 194 ? -1.238 4.887 -3.791 1.00 96.75 194 ASN A CA 1
ATOM 1592 C C . ASN A 1 194 ? -2.492 5.710 -3.500 1.00 96.75 194 ASN A C 1
ATOM 1594 O O . ASN A 1 194 ? -2.934 5.730 -2.352 1.00 96.75 194 ASN A O 1
ATOM 1598 N N . ARG A 1 195 ? -3.112 6.282 -4.536 1.00 96.00 195 ARG A N 1
ATOM 1599 C CA . ARG A 1 195 ? -4.390 6.988 -4.415 1.00 96.00 195 ARG A CA 1
ATOM 1600 C C . ARG A 1 195 ? -5.485 6.065 -3.875 1.00 96.00 195 ARG A C 1
ATOM 1602 O O . ARG A 1 195 ? -6.108 6.369 -2.864 1.00 96.00 195 ARG A O 1
ATOM 1609 N N . VAL A 1 196 ? -5.698 4.906 -4.502 1.00 97.19 196 VAL A N 1
ATOM 1610 C CA . VAL A 1 196 ? -6.782 3.976 -4.131 1.00 97.19 196 VAL A CA 1
ATOM 1611 C C . VAL A 1 196 ? -6.581 3.378 -2.734 1.00 97.19 196 VAL A C 1
ATOM 1613 O O . VAL A 1 196 ? -7.541 3.249 -1.971 1.00 97.19 196 VAL A O 1
ATOM 1616 N N . SER A 1 197 ? -5.347 3.028 -2.368 1.00 97.62 197 SER A N 1
ATOM 1617 C CA . SER A 1 197 ? -5.022 2.511 -1.032 1.00 97.62 197 SER A CA 1
ATOM 1618 C C . SER A 1 197 ? -5.256 3.551 0.065 1.00 97.62 197 SER A C 1
ATOM 1620 O O . SER A 1 197 ? -5.758 3.194 1.132 1.00 97.62 197 SER A O 1
ATOM 1622 N N . GLU A 1 198 ? -4.966 4.826 -0.200 1.00 97.06 198 GLU A N 1
ATOM 1623 C CA . GLU A 1 198 ? -5.261 5.934 0.710 1.00 97.06 198 GLU A CA 1
ATOM 1624 C C . GLU A 1 198 ? -6.757 6.107 0.952 1.00 97.06 198 GLU A C 1
ATOM 1626 O O . GLU A 1 198 ? -7.166 6.177 2.109 1.00 97.06 198 GLU A O 1
ATOM 1631 N N . GLU A 1 199 ? -7.579 6.101 -0.101 1.00 96.75 199 GLU A N 1
ATOM 1632 C CA . GLU A 1 199 ? -9.044 6.176 0.027 1.00 96.75 199 GLU A CA 1
ATOM 1633 C C . GLU A 1 199 ? -9.583 5.045 0.903 1.00 96.75 199 GLU A C 1
ATOM 1635 O O . GLU A 1 199 ? -10.305 5.261 1.876 1.00 96.75 199 GLU A O 1
ATOM 1640 N N . ILE A 1 200 ? -9.194 3.814 0.567 1.00 98.00 200 ILE A N 1
ATOM 1641 C CA . ILE A 1 200 ? -9.687 2.610 1.233 1.00 98.00 200 ILE A CA 1
ATOM 1642 C C . ILE A 1 200 ? -9.265 2.591 2.705 1.00 98.00 200 ILE A C 1
ATOM 1644 O O . ILE A 1 200 ? -10.057 2.183 3.566 1.00 98.00 200 ILE A O 1
ATOM 1648 N N . LEU A 1 201 ? -8.028 3.000 3.003 1.00 97.88 201 LEU A N 1
ATOM 1649 C CA . LEU A 1 201 ? -7.531 3.066 4.371 1.00 97.88 201 LEU A CA 1
ATOM 1650 C C . LEU A 1 201 ? -8.187 4.216 5.141 1.00 97.88 201 LEU A C 1
ATOM 1652 O O . LEU A 1 201 ? -8.576 4.008 6.288 1.00 97.88 201 LEU A O 1
ATOM 1656 N N . TYR A 1 202 ? -8.370 5.385 4.525 1.00 97.00 202 TYR A N 1
ATOM 1657 C CA . TYR A 1 202 ? -9.061 6.525 5.131 1.00 97.00 202 TYR A CA 1
ATOM 1658 C C . TYR A 1 202 ? -10.475 6.139 5.572 1.00 97.00 202 TYR A C 1
ATOM 1660 O O . TYR A 1 202 ? -10.853 6.362 6.728 1.00 97.00 202 TYR A O 1
ATOM 1668 N N . ASP A 1 203 ? -11.222 5.477 4.686 1.00 96.12 203 ASP A N 1
ATOM 1669 C CA . ASP A 1 203 ? -12.554 4.956 4.980 1.00 96.12 203 ASP A CA 1
ATOM 1670 C C . ASP A 1 203 ? -12.508 3.950 6.134 1.00 96.12 203 ASP A C 1
ATOM 1672 O O . ASP A 1 203 ? -13.290 4.048 7.084 1.00 96.12 203 ASP A O 1
ATOM 1676 N N . CYS A 1 204 ? -11.565 3.003 6.098 1.00 97.12 204 CYS A N 1
ATOM 1677 C CA . CYS A 1 204 ? -11.401 1.993 7.142 1.00 97.12 204 CYS A CA 1
ATOM 1678 C C . CYS A 1 204 ? -11.159 2.624 8.518 1.00 97.12 204 CYS A C 1
ATOM 1680 O O . CYS A 1 204 ? -11.828 2.279 9.498 1.00 97.12 204 CYS A O 1
ATOM 1682 N N . VAL A 1 205 ? -10.198 3.545 8.593 1.00 96.38 205 VAL A N 1
ATOM 1683 C CA . VAL A 1 205 ? -9.787 4.209 9.832 1.00 96.38 205 VAL A CA 1
ATOM 1684 C C . VAL A 1 205 ? -10.901 5.094 10.364 1.00 96.38 205 VAL A C 1
ATOM 1686 O O . VAL A 1 205 ? -11.202 5.017 11.553 1.00 96.38 205 VAL A O 1
ATOM 1689 N N . THR A 1 206 ? -11.559 5.873 9.505 1.00 93.62 206 THR A N 1
ATOM 1690 C CA . THR A 1 206 ? -12.666 6.747 9.911 1.00 93.62 206 THR A CA 1
ATOM 1691 C C . THR A 1 206 ? -13.827 5.933 10.482 1.00 93.62 206 THR A C 1
ATOM 1693 O O . THR A 1 206 ? -14.252 6.186 11.611 1.00 93.62 206 THR A O 1
ATOM 1696 N N . ASN A 1 207 ? -14.271 4.885 9.775 1.00 94.19 207 ASN A N 1
ATOM 1697 C CA . ASN A 1 207 ? -15.345 4.007 10.251 1.00 94.19 207 ASN A CA 1
ATOM 1698 C C . ASN A 1 207 ? -14.983 3.327 11.581 1.00 94.19 207 ASN A C 1
ATOM 1700 O O . ASN A 1 207 ? -15.817 3.202 12.482 1.00 94.19 207 ASN A O 1
ATOM 1704 N N . TYR A 1 208 ? -13.736 2.873 11.729 1.00 95.62 208 TYR A N 1
ATOM 1705 C CA . TYR A 1 208 ? -13.295 2.234 12.964 1.00 95.62 208 TYR A CA 1
ATOM 1706 C C . TYR A 1 208 ? -13.194 3.219 14.133 1.00 95.62 208 TYR A C 1
ATOM 1708 O O . TYR A 1 208 ? -13.645 2.908 15.241 1.00 95.62 208 TYR A O 1
ATOM 1716 N N . PHE A 1 209 ? -12.643 4.410 13.888 1.00 93.56 209 PHE A N 1
ATOM 1717 C CA . PHE A 1 209 ? -12.489 5.460 14.888 1.00 93.56 209 PHE A CA 1
ATOM 1718 C C . PHE A 1 209 ? -13.847 5.857 15.462 1.00 93.56 209 PHE A C 1
ATOM 1720 O O . PHE A 1 209 ? -14.026 5.803 16.677 1.00 93.56 209 PHE A O 1
ATOM 1727 N N . GLU A 1 210 ? -14.823 6.167 14.605 1.00 91.00 210 GLU A N 1
ATOM 1728 C CA . GLU A 1 210 ? -16.186 6.529 15.017 1.00 91.00 210 GLU A CA 1
ATOM 1729 C C . GLU A 1 210 ? -16.865 5.413 15.815 1.00 91.00 210 GLU A C 1
ATOM 1731 O O . GLU A 1 210 ? -17.648 5.659 16.737 1.00 91.00 210 GLU A O 1
ATOM 1736 N N . ARG A 1 211 ? -16.529 4.156 15.509 1.00 91.38 211 ARG A N 1
ATOM 1737 C CA . ARG A 1 211 ? -17.059 3.012 16.242 1.00 91.38 211 ARG A CA 1
ATOM 1738 C C . ARG A 1 211 ? -16.483 2.907 17.651 1.00 91.38 211 ARG A C 1
ATOM 1740 O O . ARG A 1 211 ? -17.210 2.474 18.546 1.00 91.38 211 ARG A O 1
ATOM 1747 N N . ILE A 1 212 ? -15.209 3.219 17.875 1.00 91.50 212 ILE A N 1
ATOM 1748 C CA . ILE A 1 212 ? -14.570 3.070 19.197 1.00 91.50 212 ILE A CA 1
ATOM 1749 C C . ILE A 1 212 ? -14.682 4.338 20.036 1.00 91.50 212 ILE A C 1
ATOM 1751 O O . ILE A 1 212 ? -14.927 4.259 21.242 1.00 91.50 212 ILE A O 1
ATOM 1755 N N . ILE A 1 213 ? -14.495 5.497 19.418 1.00 87.38 213 ILE A N 1
ATOM 1756 C CA . ILE A 1 213 ? -14.387 6.783 20.091 1.00 87.38 213 ILE A CA 1
ATOM 1757 C C . ILE A 1 213 ? -15.674 7.559 19.826 1.00 87.38 213 ILE A C 1
ATOM 1759 O O . ILE A 1 213 ? -15.869 8.160 18.780 1.00 87.38 213 ILE A O 1
ATOM 1763 N N . ILE A 1 214 ? -16.559 7.551 20.825 1.00 79.44 214 ILE A N 1
ATOM 1764 C CA . ILE A 1 214 ? -17.875 8.211 20.764 1.00 79.44 214 ILE A CA 1
ATOM 1765 C C . ILE A 1 214 ? -17.734 9.745 20.740 1.00 79.44 214 ILE A C 1
ATOM 1767 O O . ILE A 1 214 ? -18.617 10.453 20.257 1.00 79.44 214 ILE A O 1
ATOM 1771 N N . ASN A 1 215 ? -16.630 10.276 21.274 1.00 83.00 215 ASN A N 1
ATOM 1772 C CA . ASN A 1 215 ? -16.416 11.713 21.362 1.00 83.00 215 ASN A CA 1
ATOM 1773 C C . ASN A 1 215 ? -15.937 12.293 20.019 1.00 83.00 215 ASN A C 1
ATOM 1775 O O . ASN A 1 215 ? -14.773 12.124 19.657 1.00 83.00 215 ASN A O 1
ATOM 1779 N N . LYS A 1 216 ? -16.827 13.021 19.333 1.00 75.19 216 LYS A N 1
ATOM 1780 C CA . LYS A 1 216 ? -16.551 13.657 18.039 1.00 75.19 216 LYS A CA 1
ATOM 1781 C C . LYS A 1 216 ? -15.491 14.756 18.103 1.00 75.19 216 LYS A C 1
ATOM 1783 O O . LYS A 1 216 ? -14.635 14.763 17.232 1.00 75.19 216 LYS A O 1
ATOM 1788 N N . THR A 1 217 ? -15.462 15.602 19.139 1.00 82.25 217 THR A N 1
ATOM 1789 C CA . THR A 1 217 ? -14.418 16.646 19.232 1.00 82.25 217 THR A CA 1
ATOM 1790 C C . THR A 1 217 ? -13.026 16.035 19.293 1.00 82.25 217 THR A C 1
ATOM 1792 O O . THR A 1 217 ? -12.103 16.526 18.663 1.00 82.25 217 THR A O 1
ATOM 1795 N N . LYS A 1 218 ? -12.898 14.864 19.924 1.00 84.88 218 LYS A N 1
ATOM 1796 C CA . LYS A 1 218 ? -11.631 14.132 19.969 1.00 84.88 218 LYS A CA 1
ATOM 1797 C C . LYS A 1 218 ? -11.164 13.622 18.603 1.00 84.88 218 LYS A C 1
ATOM 1799 O O . LYS A 1 218 ? -9.965 13.439 18.407 1.00 84.88 218 LYS A O 1
ATOM 1804 N N . ARG A 1 219 ? -12.097 13.337 17.688 1.00 84.62 219 ARG A N 1
ATOM 1805 C CA . ARG A 1 219 ? -11.764 12.998 16.301 1.00 84.62 219 ARG A CA 1
ATOM 1806 C C . ARG A 1 219 ? -11.115 14.198 15.641 1.00 84.62 219 ARG A C 1
ATOM 1808 O O . ARG A 1 219 ? -10.004 14.069 15.147 1.00 84.62 219 ARG A O 1
ATOM 1815 N N . ASP A 1 220 ? -11.804 15.330 15.678 1.00 85.88 220 ASP A N 1
ATOM 1816 C CA . ASP A 1 220 ? -11.379 16.541 14.985 1.00 85.88 220 ASP A CA 1
ATOM 1817 C C . ASP A 1 220 ? -10.038 17.034 15.546 1.00 85.88 220 ASP A C 1
ATOM 1819 O O . ASP A 1 220 ? -9.141 17.353 14.770 1.00 85.88 220 ASP A O 1
ATOM 1823 N N . ASP A 1 221 ? -9.840 16.960 16.868 1.00 89.31 221 ASP A N 1
ATOM 1824 C CA . ASP A 1 221 ? -8.565 17.272 17.524 1.00 89.31 221 ASP A CA 1
ATOM 1825 C C . ASP A 1 221 ? -7.416 16.383 17.019 1.00 89.31 221 ASP A C 1
ATOM 1827 O O . ASP A 1 221 ? -6.337 16.878 16.701 1.00 89.31 221 ASP A O 1
ATOM 1831 N N . LEU A 1 222 ? -7.625 15.062 16.935 1.00 89.56 222 LEU A N 1
ATOM 1832 C CA . LEU A 1 222 ? -6.587 14.123 16.492 1.00 89.56 222 LEU A CA 1
ATOM 1833 C C . LEU A 1 222 ? -6.310 14.233 14.997 1.00 89.56 222 LEU A C 1
ATOM 1835 O O . LEU A 1 222 ? -5.153 14.213 14.591 1.00 89.56 222 LEU A O 1
ATOM 1839 N N . PHE A 1 223 ? -7.354 14.345 14.181 1.00 89.81 223 PHE A N 1
ATOM 1840 C CA . PHE A 1 223 ? -7.205 14.518 12.741 1.00 89.81 223 PHE A CA 1
ATOM 1841 C C . PHE A 1 223 ? -6.479 15.832 12.450 1.00 89.81 223 PHE A C 1
ATOM 1843 O O . PHE A 1 223 ? -5.533 15.821 11.675 1.00 89.81 223 PHE A O 1
ATOM 1850 N N . SER A 1 224 ? -6.813 16.917 13.154 1.00 89.62 224 SER A N 1
ATOM 1851 C CA . SER A 1 224 ? -6.084 18.187 13.049 1.00 89.62 224 SER A CA 1
ATOM 1852 C C . SER A 1 224 ? -4.634 18.056 13.525 1.00 89.62 224 SER A C 1
ATOM 1854 O O . SER A 1 224 ? -3.729 18.546 12.859 1.00 89.62 224 SER A O 1
ATOM 1856 N N . HIS A 1 225 ? -4.387 17.354 14.640 1.00 90.06 225 HIS A N 1
ATOM 1857 C CA . HIS A 1 225 ? -3.036 17.129 15.170 1.00 90.06 225 HIS A CA 1
ATOM 1858 C C . HIS A 1 225 ? -2.122 16.382 14.190 1.00 90.06 225 HIS A C 1
ATOM 1860 O O . HIS A 1 225 ? -0.932 16.672 14.126 1.00 90.06 225 HIS A O 1
ATOM 1866 N N . TYR A 1 226 ? -2.674 15.433 13.432 1.00 88.69 226 TYR A N 1
ATOM 1867 C CA . TYR A 1 226 ? -1.948 14.688 12.402 1.00 88.69 226 TYR A CA 1
ATOM 1868 C C . TYR A 1 226 ? -2.104 15.283 10.996 1.00 88.69 226 TYR A C 1
ATOM 1870 O O . TYR A 1 226 ? -1.701 14.637 10.028 1.00 88.69 226 TYR A O 1
ATOM 1878 N N . GLU A 1 227 ? -2.676 16.487 10.876 1.00 88.94 227 GLU A N 1
ATOM 1879 C CA . GLU A 1 227 ? -2.890 17.192 9.606 1.00 88.94 227 GLU A CA 1
ATOM 1880 C C . GLU A 1 227 ? -3.655 16.340 8.575 1.00 88.94 227 GLU A C 1
ATOM 1882 O O . GLU A 1 227 ? -3.232 16.173 7.430 1.00 88.94 227 GLU A O 1
ATOM 1887 N N . ILE A 1 228 ? -4.761 15.736 9.008 1.00 88.94 228 ILE A N 1
ATOM 1888 C CA . ILE A 1 228 ? -5.679 14.948 8.184 1.00 88.94 228 ILE A CA 1
ATOM 1889 C C . ILE A 1 228 ? -6.944 15.783 7.957 1.00 88.94 228 ILE A C 1
ATOM 1891 O O . ILE A 1 228 ? -7.946 15.636 8.663 1.00 88.94 228 ILE A O 1
ATOM 1895 N N . ASN A 1 229 ? -6.908 16.660 6.955 1.00 84.00 229 ASN A N 1
ATOM 1896 C CA . ASN A 1 229 ? -8.011 17.562 6.610 1.00 84.00 229 ASN A CA 1
ATOM 1897 C C . ASN A 1 229 ? -8.928 16.947 5.543 1.00 84.00 229 ASN A C 1
ATOM 1899 O O . ASN A 1 229 ? -9.101 17.470 4.450 1.00 84.00 229 ASN A O 1
ATOM 1903 N N . GLY A 1 230 ? -9.528 15.799 5.860 1.00 84.19 230 GLY A N 1
ATOM 1904 C CA . GLY A 1 230 ? -10.288 15.022 4.879 1.00 84.19 230 GLY A CA 1
ATOM 1905 C C . GLY A 1 230 ? -9.398 14.088 4.058 1.00 84.19 230 GLY A C 1
ATOM 1906 O O . GLY A 1 230 ? -8.345 13.655 4.525 1.00 84.19 230 GLY A O 1
ATOM 1907 N N . LEU A 1 231 ? -9.867 13.725 2.864 1.00 85.75 231 LEU A N 1
ATOM 1908 C CA . LEU A 1 231 ? -9.133 12.881 1.926 1.00 85.75 231 LEU A CA 1
ATOM 1909 C C . LEU A 1 231 ? -8.279 13.770 1.013 1.00 85.75 231 LEU A C 1
ATOM 1911 O O . LEU A 1 231 ? -8.673 14.104 -0.102 1.00 85.75 231 LEU A O 1
ATOM 1915 N N . GLU A 1 232 ? -7.121 14.177 1.520 1.00 87.69 232 GLU A N 1
ATOM 1916 C CA . GLU A 1 232 ? -6.095 14.875 0.746 1.00 87.69 232 GLU A CA 1
ATOM 1917 C C . GLU A 1 232 ? -4.983 13.881 0.411 1.00 87.69 232 GLU A C 1
ATOM 1919 O O . GLU A 1 232 ? -4.243 13.437 1.290 1.00 87.69 232 GLU A O 1
ATOM 1924 N N . HIS A 1 233 ? -4.908 13.486 -0.861 1.00 87.56 233 HIS A N 1
ATOM 1925 C CA . HIS A 1 233 ? -3.930 12.504 -1.316 1.00 87.56 233 HIS A CA 1
ATOM 1926 C C . HIS A 1 233 ? -2.504 13.003 -1.141 1.00 87.56 233 HIS A C 1
ATOM 1928 O O . HIS A 1 233 ? -2.197 14.160 -1.443 1.00 87.56 233 HIS A O 1
ATOM 1934 N N . PHE A 1 234 ? -1.613 12.109 -0.715 1.00 84.06 234 PHE A N 1
ATOM 1935 C CA . PHE A 1 234 ? -0.200 12.443 -0.710 1.00 84.06 234 PHE A CA 1
ATOM 1936 C C . PHE A 1 234 ? 0.309 12.500 -2.153 1.00 84.06 234 PHE A C 1
ATOM 1938 O O . PHE A 1 234 ? 0.153 11.551 -2.924 1.00 84.06 234 PHE A O 1
ATOM 1945 N N . ASN A 1 235 ? 0.929 13.618 -2.530 1.00 85.56 235 ASN A N 1
ATOM 1946 C CA . ASN A 1 235 ? 1.511 13.761 -3.856 1.00 85.56 235 ASN A CA 1
ATOM 1947 C C . ASN A 1 235 ? 2.861 13.033 -3.908 1.00 85.56 235 ASN A C 1
ATOM 1949 O O . ASN A 1 235 ? 3.896 13.609 -3.588 1.00 85.56 235 ASN A O 1
ATOM 1953 N N . TYR A 1 236 ? 2.847 11.765 -4.310 1.00 84.69 236 TYR A N 1
ATOM 1954 C CA . TYR A 1 236 ? 4.061 10.965 -4.490 1.00 84.69 236 TYR A CA 1
ATOM 1955 C C . TYR A 1 236 ? 4.954 11.499 -5.632 1.00 84.69 236 TYR A C 1
ATOM 1957 O O . TYR A 1 236 ? 6.178 11.402 -5.554 1.00 84.69 236 TYR A O 1
ATOM 1965 N N . GLU A 1 237 ? 4.389 12.159 -6.646 1.00 83.56 237 GLU A N 1
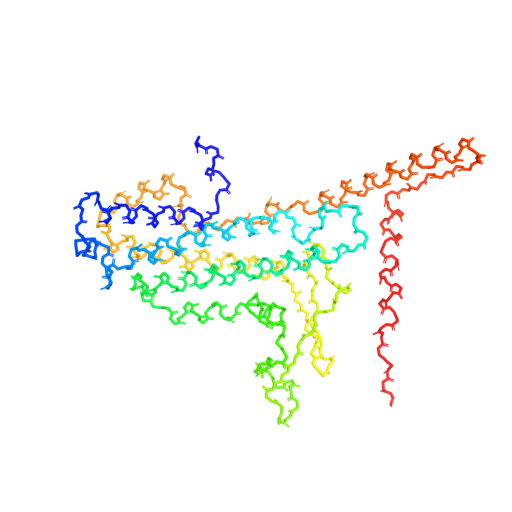ATOM 1966 C CA . GLU A 1 237 ? 5.157 12.693 -7.782 1.00 83.56 237 GLU A CA 1
ATOM 1967 C C . GLU A 1 237 ? 6.135 13.799 -7.371 1.00 83.56 237 GLU A C 1
ATOM 1969 O O . GLU A 1 237 ? 7.218 13.903 -7.943 1.00 83.56 237 GLU A O 1
ATOM 1974 N N . ILE A 1 238 ? 5.814 14.588 -6.335 1.00 83.75 238 ILE A N 1
ATOM 1975 C CA . ILE A 1 238 ? 6.706 15.656 -5.846 1.00 83.75 238 ILE A CA 1
ATOM 1976 C C . ILE A 1 238 ? 8.045 15.115 -5.325 1.00 83.75 238 ILE A C 1
ATOM 1978 O O . ILE A 1 238 ? 9.021 15.857 -5.197 1.00 83.75 238 ILE A O 1
ATOM 1982 N N . LEU A 1 239 ? 8.094 13.824 -4.988 1.00 80.25 239 LEU A N 1
ATOM 1983 C CA . LEU A 1 239 ? 9.306 13.177 -4.510 1.00 80.25 239 LEU A CA 1
ATOM 1984 C C . LEU A 1 239 ? 10.244 12.791 -5.650 1.00 80.25 239 LEU A C 1
ATOM 1986 O O . LEU A 1 239 ? 11.411 12.530 -5.375 1.00 80.25 239 LEU A O 1
ATOM 1990 N N . TYR A 1 240 ? 9.771 12.759 -6.895 1.00 80.12 240 TYR A N 1
ATOM 1991 C CA . TYR A 1 240 ? 10.508 12.179 -8.007 1.00 80.12 240 TYR A CA 1
ATOM 1992 C C . TYR A 1 240 ? 11.802 12.950 -8.304 1.00 80.12 240 TYR A C 1
ATOM 1994 O O . TYR A 1 240 ? 11.796 14.105 -8.731 1.00 80.12 240 TYR A O 1
ATOM 2002 N N . LYS A 1 241 ? 12.945 12.296 -8.069 1.00 78.00 241 LYS A N 1
ATOM 2003 C CA . LYS A 1 241 ? 14.297 12.845 -8.276 1.00 78.00 241 LYS A CA 1
ATOM 2004 C C . LYS A 1 241 ? 15.126 12.042 -9.272 1.00 78.00 241 LYS A C 1
ATOM 2006 O O . LYS A 1 241 ? 16.294 12.374 -9.474 1.00 78.00 241 LYS A O 1
ATOM 2011 N N . ASN A 1 242 ? 14.555 11.013 -9.898 1.00 73.56 242 ASN A N 1
ATOM 2012 C CA . ASN A 1 242 ? 15.268 10.126 -10.819 1.00 73.56 242 ASN A CA 1
ATOM 2013 C C . ASN A 1 242 ? 16.007 10.910 -11.923 1.00 73.56 242 ASN A C 1
ATOM 2015 O O . ASN A 1 242 ? 17.212 10.738 -12.087 1.00 73.56 242 ASN A O 1
ATOM 2019 N N . ASP A 1 243 ? 15.337 11.871 -12.569 1.00 71.50 243 ASP A N 1
ATOM 2020 C CA . ASP A 1 243 ? 15.933 12.703 -13.628 1.00 71.50 243 ASP A CA 1
ATOM 2021 C C . ASP A 1 243 ? 17.098 13.572 -13.146 1.00 71.50 243 ASP A C 1
ATOM 2023 O O . ASP A 1 243 ? 18.008 13.905 -13.908 1.00 71.50 243 ASP A O 1
ATOM 2027 N N . LYS A 1 244 ? 17.072 14.001 -11.881 1.00 75.06 244 LYS A N 1
ATOM 2028 C CA . LYS A 1 244 ? 18.196 14.736 -11.299 1.00 75.06 244 LYS A CA 1
ATOM 2029 C C . LYS A 1 244 ? 19.388 13.799 -11.111 1.00 75.06 244 LYS A C 1
ATOM 2031 O O . LYS A 1 244 ? 20.469 14.118 -11.579 1.00 75.06 244 LYS A O 1
ATOM 2036 N N . LEU A 1 245 ? 19.172 12.634 -10.501 1.00 70.19 245 LEU A N 1
ATOM 2037 C CA . LEU A 1 245 ? 20.233 11.647 -10.278 1.00 70.19 245 LEU A CA 1
ATOM 2038 C C . LEU A 1 245 ? 20.846 11.140 -11.585 1.00 70.19 245 LEU A C 1
ATOM 2040 O O . LEU A 1 245 ? 22.053 10.930 -11.658 1.00 70.19 245 LEU A O 1
ATOM 2044 N N . TYR A 1 246 ? 20.023 10.961 -12.618 1.00 67.88 246 TYR A N 1
ATOM 2045 C CA . TYR A 1 246 ? 20.495 10.588 -13.943 1.00 67.88 246 TYR A CA 1
ATOM 2046 C C . TYR A 1 246 ? 21.406 11.666 -14.544 1.00 67.88 246 TYR A C 1
ATOM 2048 O O . TYR A 1 246 ? 22.495 11.354 -15.018 1.00 67.88 246 TYR A O 1
ATOM 2056 N N . ARG A 1 247 ? 21.007 12.942 -14.457 1.00 74.19 247 ARG A N 1
ATOM 2057 C CA . ARG A 1 247 ? 21.841 14.071 -14.899 1.00 74.19 247 ARG A CA 1
ATOM 2058 C C . ARG A 1 247 ? 23.138 14.186 -14.104 1.00 74.19 247 ARG A C 1
ATOM 2060 O O . ARG A 1 247 ? 24.192 14.334 -14.709 1.00 74.19 247 ARG A O 1
ATOM 2067 N N . ASP A 1 248 ? 23.072 14.064 -12.781 1.00 76.81 248 ASP A N 1
ATOM 2068 C CA . ASP A 1 248 ? 24.255 14.103 -11.915 1.00 76.81 248 ASP A CA 1
ATOM 2069 C C . ASP A 1 248 ? 25.236 12.971 -12.284 1.00 76.81 248 ASP A C 1
ATOM 2071 O O . ASP A 1 248 ? 26.438 13.198 -12.383 1.00 76.81 248 ASP A O 1
ATOM 2075 N N . ARG A 1 249 ? 24.731 11.768 -12.598 1.00 71.38 249 ARG A N 1
ATOM 2076 C CA . ARG A 1 249 ? 25.556 10.656 -13.099 1.00 71.38 249 ARG A CA 1
ATOM 2077 C C . ARG A 1 249 ? 26.226 10.981 -14.435 1.00 71.38 249 ARG A C 1
ATOM 2079 O O . ARG A 1 249 ? 27.406 10.690 -14.590 1.00 71.38 249 ARG A O 1
ATOM 2086 N N . LEU A 1 250 ? 25.484 11.527 -15.399 1.00 71.69 250 LEU A N 1
ATOM 2087 C CA . LEU A 1 250 ? 26.045 11.895 -16.704 1.00 71.69 250 LEU A CA 1
ATOM 2088 C C . LEU A 1 250 ? 27.152 12.943 -16.564 1.00 71.69 250 LEU A C 1
ATOM 2090 O O . LEU A 1 250 ? 28.165 12.848 -17.251 1.00 71.69 250 LEU A O 1
ATOM 2094 N N . ASN A 1 251 ? 26.985 13.897 -15.646 1.00 76.88 251 ASN A N 1
ATOM 2095 C CA . ASN A 1 251 ? 28.019 14.880 -15.339 1.00 76.88 251 ASN A CA 1
ATOM 2096 C C . ASN A 1 251 ? 29.274 14.209 -14.769 1.00 76.88 251 ASN A C 1
ATOM 2098 O O . ASN A 1 251 ? 30.358 14.468 -15.275 1.00 76.88 251 ASN A O 1
ATOM 2102 N N . ASN A 1 252 ? 29.131 13.296 -13.801 1.00 78.75 252 ASN A N 1
ATOM 2103 C CA . ASN A 1 252 ? 30.273 12.573 -13.231 1.00 78.75 252 ASN A CA 1
ATOM 2104 C C . ASN A 1 252 ? 31.022 11.745 -14.287 1.00 78.75 252 ASN A C 1
ATOM 2106 O O . ASN A 1 252 ? 32.241 11.805 -14.344 1.00 78.75 252 ASN A O 1
ATOM 2110 N N . ILE A 1 253 ? 30.305 11.024 -15.159 1.00 75.88 253 ILE A N 1
ATOM 2111 C CA . ILE A 1 253 ? 30.925 10.267 -16.264 1.00 75.88 253 ILE A CA 1
ATOM 2112 C C . ILE A 1 253 ? 31.663 11.219 -17.213 1.00 75.88 253 ILE A C 1
ATOM 2114 O O . ILE A 1 253 ? 32.761 10.918 -17.665 1.00 75.88 253 ILE A O 1
ATOM 2118 N N . SER A 1 254 ? 31.078 12.382 -17.516 1.00 75.50 254 SER A N 1
ATOM 2119 C CA . SER A 1 254 ? 31.747 13.389 -18.341 1.00 75.50 254 SER A CA 1
ATOM 2120 C C . SER A 1 254 ? 33.003 13.953 -17.676 1.00 75.50 254 SER A C 1
ATOM 2122 O O . SER A 1 254 ? 33.925 14.317 -18.397 1.00 75.50 254 SER A O 1
ATOM 2124 N N . GLU A 1 255 ? 33.032 14.085 -16.351 1.00 79.69 255 GLU A N 1
ATOM 2125 C CA . GLU A 1 255 ? 34.221 14.512 -15.608 1.00 79.69 255 GLU A CA 1
ATOM 2126 C C . GLU A 1 255 ? 35.291 13.415 -15.591 1.00 79.69 255 GLU A C 1
ATOM 2128 O O . GLU A 1 255 ? 36.446 13.714 -15.869 1.00 79.69 255 GLU A O 1
ATOM 2133 N N . GLU A 1 256 ? 34.914 12.153 -15.362 1.00 78.69 256 GLU A N 1
ATOM 2134 C CA . GLU A 1 256 ? 35.823 10.997 -15.422 1.00 78.69 256 GLU A CA 1
ATOM 2135 C C . GLU A 1 256 ? 36.480 10.863 -16.803 1.00 78.69 256 GLU A C 1
ATOM 2137 O O . GLU A 1 256 ? 37.700 10.765 -16.886 1.00 78.69 256 GLU A O 1
ATOM 2142 N N . LEU A 1 257 ? 35.699 10.957 -17.885 1.00 76.00 257 LEU A N 1
ATOM 2143 C CA . LEU A 1 257 ? 36.226 10.902 -19.254 1.00 76.00 257 LEU A CA 1
ATOM 2144 C C . LEU A 1 257 ? 37.170 12.068 -19.567 1.00 76.00 257 LEU A C 1
ATOM 2146 O O . LEU A 1 257 ? 38.164 11.874 -20.251 1.00 76.00 257 LEU A O 1
ATOM 2150 N N . LYS A 1 258 ? 36.893 13.271 -19.048 1.00 77.50 258 LYS A N 1
ATOM 2151 C CA . LYS A 1 258 ? 37.809 14.414 -19.197 1.00 77.50 258 LYS A CA 1
ATOM 2152 C C . LYS A 1 258 ? 39.117 14.202 -18.445 1.00 77.50 258 LYS A C 1
ATOM 2154 O O . LYS A 1 258 ? 40.152 14.620 -18.938 1.00 77.50 258 LYS A O 1
ATOM 2159 N N . MET A 1 259 ? 39.073 13.582 -17.266 1.00 73.44 259 MET A N 1
ATOM 2160 C CA . MET A 1 259 ? 40.288 13.252 -16.522 1.00 73.44 259 MET A CA 1
ATOM 2161 C C . MET A 1 259 ? 41.108 12.170 -17.232 1.00 73.44 259 MET A C 1
ATOM 2163 O O . MET A 1 259 ? 42.326 12.293 -17.276 1.00 73.44 259 MET A O 1
ATOM 2167 N N . GLU A 1 260 ? 40.459 11.152 -17.808 1.00 67.00 260 GLU A N 1
ATOM 2168 C CA . GLU A 1 260 ? 41.134 10.145 -18.642 1.00 67.00 260 GLU A CA 1
ATOM 2169 C C . GLU A 1 260 ? 41.733 10.774 -19.909 1.00 67.00 260 GLU A C 1
ATOM 2171 O O . GLU A 1 260 ? 42.876 10.476 -20.240 1.00 67.00 260 GLU A O 1
ATOM 2176 N N . ASP A 1 261 ? 41.009 11.679 -20.577 1.00 61.75 261 ASP A N 1
ATOM 2177 C CA . ASP A 1 261 ? 41.502 12.408 -21.751 1.00 61.75 261 ASP A CA 1
ATOM 2178 C C . ASP A 1 261 ? 42.665 13.346 -21.396 1.00 61.75 261 ASP A C 1
ATOM 2180 O O . ASP A 1 261 ? 43.632 13.386 -22.139 1.00 61.75 261 ASP A O 1
ATOM 2184 N N . GLU A 1 262 ? 42.647 14.047 -20.256 1.00 58.62 262 GLU A N 1
ATOM 2185 C CA . GLU A 1 262 ? 43.787 14.863 -19.796 1.00 58.62 262 GLU A CA 1
ATOM 2186 C C . GLU A 1 262 ? 45.027 14.000 -19.484 1.00 58.62 262 GLU A C 1
ATOM 2188 O O . GLU A 1 262 ? 46.149 14.400 -19.796 1.00 58.62 262 GLU A O 1
ATOM 2193 N N . GLU A 1 263 ? 44.837 12.797 -18.929 1.00 58.78 263 GLU A N 1
ATOM 2194 C CA . GLU A 1 263 ? 45.912 11.823 -18.684 1.00 58.78 263 GLU A CA 1
ATOM 2195 C C . GLU A 1 263 ? 46.448 11.218 -20.004 1.00 58.78 263 GLU A C 1
ATOM 2197 O O . GLU A 1 263 ? 47.633 10.898 -20.108 1.00 58.78 263 GLU A O 1
ATOM 2202 N N . PHE A 1 264 ? 45.602 11.114 -21.040 1.00 50.38 264 PHE A N 1
ATOM 2203 C CA . PHE A 1 264 ? 45.949 10.599 -22.371 1.00 50.38 264 PHE A CA 1
ATOM 2204 C C . PHE A 1 264 ? 46.527 11.673 -23.315 1.00 50.38 264 PHE A C 1
ATOM 2206 O O . PHE A 1 264 ? 47.425 11.373 -24.101 1.00 50.38 264 PHE A O 1
ATOM 2213 N N . ASP A 1 265 ? 46.077 12.928 -23.228 1.00 49.91 265 ASP A N 1
ATOM 2214 C CA . ASP A 1 265 ? 46.579 14.085 -23.986 1.00 49.91 265 ASP A CA 1
ATOM 2215 C C . ASP A 1 265 ? 47.977 14.514 -23.517 1.00 49.91 265 ASP A C 1
ATOM 2217 O O . ASP A 1 265 ? 48.775 15.011 -24.322 1.00 49.91 265 ASP A O 1
ATOM 2221 N N . GLU A 1 266 ? 48.324 14.261 -22.247 1.00 53.25 266 GLU A N 1
ATOM 2222 C CA . GLU A 1 266 ? 49.715 14.336 -21.784 1.00 53.25 266 GLU A CA 1
ATOM 2223 C C . GLU A 1 266 ? 50.629 13.326 -22.519 1.00 53.25 266 GLU A C 1
ATOM 2225 O O . GLU A 1 266 ? 51.826 13.592 -22.671 1.00 53.25 266 GLU A O 1
ATOM 2230 N N . GLU A 1 267 ? 50.087 12.223 -23.060 1.00 50.06 267 GLU A N 1
ATOM 2231 C CA . GLU A 1 267 ? 50.828 11.226 -23.852 1.00 50.06 267 GLU A CA 1
ATOM 2232 C C . GLU A 1 267 ? 50.658 11.368 -25.384 1.00 50.06 267 GLU A C 1
ATOM 2234 O O . GLU A 1 267 ? 51.606 11.080 -26.124 1.00 50.06 267 GLU A O 1
ATOM 2239 N N . MET A 1 268 ? 49.520 11.851 -25.900 1.00 50.03 268 MET A N 1
ATOM 2240 C CA . MET A 1 268 ? 49.282 12.100 -27.332 1.00 50.03 268 MET A CA 1
ATOM 2241 C C . MET A 1 268 ? 48.256 13.220 -27.590 1.00 50.03 268 MET A C 1
ATOM 2243 O O . MET A 1 268 ? 47.061 12.991 -27.595 1.00 50.03 268 MET A O 1
ATOM 2247 N N . ASN A 1 269 ? 48.767 14.395 -27.953 1.00 45.69 269 ASN A N 1
ATOM 2248 C CA . ASN A 1 269 ? 48.079 15.643 -28.327 1.00 45.69 269 ASN A CA 1
ATOM 2249 C C . ASN A 1 269 ? 46.891 15.488 -29.330 1.00 45.69 269 ASN A C 1
ATOM 2251 O O . ASN A 1 269 ? 47.104 15.619 -30.545 1.00 45.69 269 ASN A O 1
ATOM 2255 N N . VAL A 1 270 ? 45.655 15.242 -28.860 1.00 45.19 270 VAL A N 1
ATOM 2256 C CA . VAL A 1 270 ? 44.414 15.230 -29.668 1.00 45.19 270 VAL A CA 1
ATOM 2257 C C . VAL A 1 270 ? 43.207 15.786 -28.882 1.00 45.19 270 VAL A C 1
ATOM 2259 O O . VAL A 1 270 ? 42.586 15.104 -28.088 1.00 45.19 270 VAL A O 1
ATOM 2262 N N . ASP A 1 271 ? 42.771 16.992 -29.252 1.00 44.12 271 ASP A N 1
ATOM 2263 C CA . ASP A 1 271 ? 41.642 17.739 -28.661 1.00 44.12 271 ASP A CA 1
ATOM 2264 C C . ASP A 1 271 ? 40.276 16.989 -28.720 1.00 44.12 271 ASP A C 1
ATOM 2266 O O . ASP A 1 271 ? 39.714 16.792 -29.807 1.00 44.12 271 ASP A O 1
ATOM 2270 N N . SER A 1 272 ? 39.715 16.595 -27.562 1.00 53.25 272 SER A N 1
ATOM 2271 C CA . SER A 1 272 ? 38.516 15.732 -27.434 1.00 53.25 272 SER A CA 1
ATOM 2272 C C . SER A 1 272 ? 37.372 16.296 -26.557 1.00 53.25 272 SER A C 1
ATOM 2274 O O . SER A 1 272 ? 36.830 15.639 -25.674 1.00 53.25 272 SER A O 1
ATOM 2276 N N . ASN A 1 273 ? 36.863 17.502 -26.827 1.00 54.53 273 ASN A N 1
ATOM 2277 C CA . ASN A 1 273 ? 35.654 17.978 -26.125 1.00 54.53 273 ASN A CA 1
ATOM 2278 C C . ASN A 1 273 ? 34.351 17.267 -26.586 1.00 54.53 273 ASN A C 1
ATOM 2280 O O . ASN A 1 273 ? 33.735 17.641 -27.593 1.00 54.53 273 ASN A O 1
ATOM 2284 N N . ILE A 1 274 ? 33.873 16.277 -25.817 1.00 60.16 274 ILE A N 1
ATOM 2285 C CA . ILE A 1 274 ? 32.542 15.653 -25.979 1.00 60.16 274 ILE A CA 1
ATOM 2286 C C . ILE A 1 274 ? 31.498 16.387 -25.112 1.00 60.16 274 ILE A C 1
ATOM 2288 O O . ILE A 1 274 ? 31.690 16.595 -23.916 1.00 60.16 274 ILE A O 1
ATOM 2292 N N . SER A 1 275 ? 30.368 16.792 -25.710 1.00 70.31 275 SER A N 1
ATOM 2293 C CA . SER A 1 275 ? 29.255 17.461 -25.014 1.00 70.31 275 SER A CA 1
ATOM 2294 C C . SER A 1 275 ? 28.246 16.466 -24.419 1.00 70.31 275 SER A C 1
ATOM 2296 O O . SER A 1 275 ? 28.084 15.356 -24.923 1.00 70.31 275 SER A O 1
ATOM 2298 N N . ILE A 1 276 ? 27.505 16.882 -23.382 1.00 56.22 276 ILE A N 1
ATOM 2299 C CA . ILE A 1 276 ? 26.453 16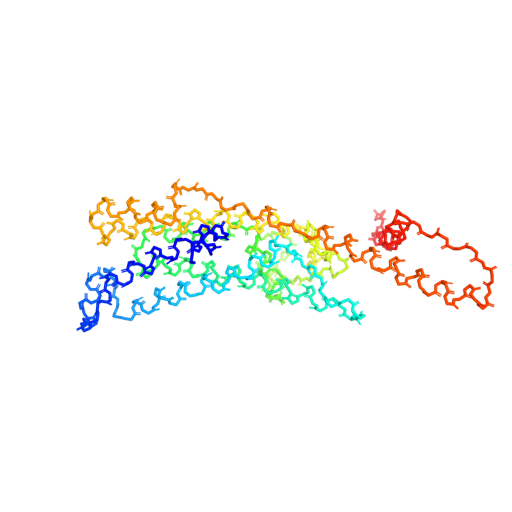.071 -22.728 1.00 56.22 276 ILE A CA 1
ATOM 2300 C C . ILE A 1 276 ? 25.380 15.608 -23.728 1.00 56.22 276 ILE A C 1
ATOM 2302 O O . ILE A 1 276 ? 24.934 14.467 -23.662 1.00 56.22 276 ILE A O 1
ATOM 2306 N N . GLU A 1 277 ? 25.011 16.463 -24.683 1.00 63.28 277 GLU A N 1
ATOM 2307 C CA . GLU A 1 277 ? 24.056 16.135 -25.753 1.00 63.28 277 GLU A CA 1
ATOM 2308 C C . GLU A 1 277 ? 24.564 14.972 -26.623 1.00 63.28 277 GLU A C 1
ATOM 2310 O O . GLU A 1 277 ? 23.810 14.057 -26.932 1.00 63.28 277 GLU A O 1
ATOM 2315 N N . LYS A 1 278 ? 25.872 14.925 -26.925 1.00 64.69 278 LYS A N 1
ATOM 2316 C CA . LYS A 1 278 ? 26.478 13.804 -27.662 1.00 64.69 278 LYS A CA 1
ATOM 2317 C C . LYS A 1 278 ? 26.524 12.512 -26.844 1.00 64.69 278 LYS A C 1
ATOM 2319 O O . LYS A 1 278 ? 26.398 11.439 -27.421 1.00 64.69 278 LYS A O 1
ATOM 2324 N N . LEU A 1 279 ? 26.711 12.592 -25.523 1.00 60.62 279 LEU A N 1
ATOM 2325 C CA . LEU A 1 279 ? 26.660 11.416 -24.643 1.00 60.62 279 LEU A CA 1
ATOM 2326 C C . LEU A 1 279 ? 25.248 10.823 -24.579 1.00 60.62 279 LEU A C 1
ATOM 2328 O O . LEU A 1 279 ? 25.098 9.602 -24.579 1.00 60.62 279 LEU A O 1
ATOM 2332 N N . GLN A 1 280 ? 24.222 11.677 -24.553 1.00 55.62 280 GLN A N 1
ATOM 2333 C CA . GLN A 1 280 ? 22.824 11.250 -24.633 1.00 55.62 280 GLN A CA 1
ATOM 2334 C C . GLN A 1 280 ? 22.531 10.578 -25.975 1.00 55.62 280 GLN A C 1
ATOM 2336 O O . GLN A 1 280 ? 22.053 9.445 -25.979 1.00 55.62 280 GLN A O 1
ATOM 2341 N N . ASP A 1 281 ? 22.921 11.206 -27.088 1.00 59.84 281 ASP A N 1
ATOM 2342 C CA . ASP A 1 281 ? 22.752 10.627 -28.422 1.00 59.84 281 ASP A CA 1
ATOM 2343 C C . ASP A 1 281 ? 23.460 9.269 -28.543 1.00 59.84 281 ASP A C 1
ATOM 2345 O O . ASP A 1 281 ? 22.860 8.307 -29.011 1.00 59.84 281 ASP A O 1
ATOM 2349 N N . LEU A 1 282 ? 24.706 9.131 -28.076 1.00 57.56 282 LEU A N 1
ATOM 2350 C CA . LEU A 1 282 ? 25.449 7.863 -28.148 1.00 57.56 282 LEU A CA 1
ATOM 2351 C C . LEU A 1 282 ? 24.767 6.730 -27.366 1.00 57.56 282 LEU A C 1
ATOM 2353 O O . LEU A 1 282 ? 24.675 5.609 -27.867 1.00 57.56 282 LEU A O 1
ATOM 2357 N N . LEU A 1 283 ? 24.252 7.025 -26.170 1.00 53.22 283 LEU A N 1
ATOM 2358 C CA . LEU A 1 283 ? 23.542 6.051 -25.338 1.00 53.22 283 LEU A CA 1
ATOM 2359 C C . LEU A 1 283 ? 22.168 5.678 -25.917 1.00 53.22 283 LEU A C 1
ATOM 2361 O O . LEU A 1 283 ? 21.739 4.532 -25.785 1.00 53.22 283 LEU A O 1
ATOM 2365 N N . GLU A 1 284 ? 21.479 6.613 -26.573 1.00 47.47 284 GLU A N 1
ATOM 2366 C CA . GLU A 1 284 ? 20.183 6.366 -27.215 1.00 47.47 284 GLU A CA 1
ATOM 2367 C C . GLU A 1 284 ? 20.328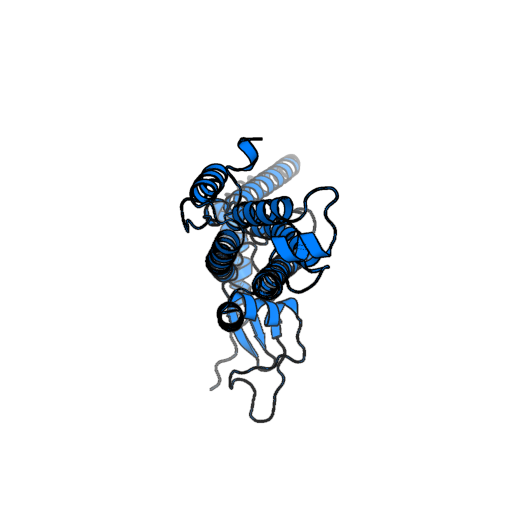 5.635 -28.561 1.00 47.47 284 GLU A C 1
ATOM 2369 O O . GLU A 1 284 ? 19.521 4.752 -28.874 1.00 47.47 284 GLU A O 1
ATOM 2374 N N . THR A 1 285 ? 21.395 5.913 -29.320 1.00 44.97 285 THR A N 1
ATOM 2375 C CA . THR A 1 285 ? 21.653 5.299 -30.635 1.00 44.97 285 THR A CA 1
ATOM 2376 C C . THR A 1 285 ? 21.876 3.784 -30.521 1.00 44.97 285 THR A C 1
ATOM 2378 O O . THR A 1 285 ? 21.364 3.015 -31.347 1.00 44.97 285 THR A O 1
ATOM 2381 N N . ASP A 1 286 ? 22.549 3.330 -29.456 1.00 42.72 286 ASP A N 1
ATOM 2382 C CA . ASP A 1 286 ? 22.756 1.905 -29.161 1.00 42.72 286 ASP A CA 1
ATOM 2383 C C . ASP A 1 286 ? 21.438 1.166 -28.861 1.00 42.72 286 ASP A C 1
ATOM 2385 O O . ASP A 1 286 ? 21.264 0.010 -29.255 1.00 42.72 286 ASP A O 1
ATOM 2389 N N . VAL A 1 287 ? 20.458 1.847 -28.259 1.00 38.06 287 VAL A N 1
ATOM 2390 C CA . VAL A 1 287 ? 19.133 1.280 -27.956 1.00 38.06 287 VAL A CA 1
ATOM 2391 C C . VAL A 1 287 ? 18.250 1.213 -29.211 1.00 38.06 287 VAL A C 1
ATOM 2393 O O . VAL A 1 287 ? 17.547 0.220 -29.428 1.00 38.06 287 VAL A O 1
ATOM 2396 N N . THR A 1 288 ? 18.298 2.222 -30.089 1.00 39.22 288 THR A N 1
ATOM 2397 C CA . THR A 1 288 ? 17.526 2.227 -31.349 1.00 39.22 288 THR A CA 1
ATOM 2398 C C . THR A 1 288 ? 18.036 1.231 -32.389 1.00 39.22 288 THR A C 1
ATOM 2400 O O . THR A 1 288 ? 17.221 0.586 -33.051 1.00 39.22 288 THR A O 1
ATOM 2403 N N . SER A 1 289 ? 19.354 1.016 -32.488 1.00 40.38 289 SER A N 1
ATOM 2404 C CA . SER A 1 289 ? 19.935 0.035 -33.425 1.00 40.38 289 SER A CA 1
ATOM 2405 C C . SER A 1 289 ? 19.519 -1.416 -33.117 1.00 40.38 289 SER A C 1
ATOM 2407 O O . SER A 1 289 ? 19.514 -2.283 -33.997 1.00 40.38 289 SER A O 1
ATOM 2409 N N . PHE A 1 290 ? 19.110 -1.679 -31.870 1.00 35.97 290 PHE A N 1
ATOM 2410 C CA . PHE A 1 290 ? 18.544 -2.952 -31.435 1.00 35.97 290 PHE A CA 1
ATOM 2411 C C . PHE A 1 290 ? 17.045 -3.082 -31.741 1.00 35.97 290 PHE A C 1
ATOM 2413 O O . PHE A 1 290 ? 16.612 -4.172 -32.117 1.00 35.97 290 PHE A O 1
ATOM 2420 N N . LYS A 1 291 ? 16.252 -2.001 -31.656 1.00 39.66 291 LYS A N 1
ATOM 2421 C CA . LYS A 1 291 ? 14.811 -2.022 -31.994 1.00 39.66 291 LYS A CA 1
ATOM 2422 C C . LYS A 1 291 ? 14.565 -2.360 -33.472 1.00 39.66 291 LYS A C 1
ATOM 2424 O O . LYS A 1 291 ? 13.634 -3.105 -33.774 1.00 39.66 291 LYS A O 1
ATOM 2429 N N . GLU A 1 292 ? 15.429 -1.912 -34.385 1.00 40.53 292 GLU A N 1
ATOM 2430 C CA . GLU A 1 292 ? 15.310 -2.242 -35.817 1.00 40.53 292 GLU A CA 1
ATOM 2431 C C . GLU A 1 292 ? 15.626 -3.712 -36.143 1.00 40.53 292 GLU A C 1
ATOM 2433 O O . GLU A 1 292 ? 15.139 -4.238 -37.141 1.00 40.53 292 GLU A O 1
ATOM 2438 N N . LYS A 1 293 ? 16.368 -4.427 -35.285 1.00 41.31 293 LYS A N 1
ATOM 2439 C CA . LYS A 1 293 ? 16.683 -5.856 -35.486 1.00 41.31 293 LYS A CA 1
ATOM 2440 C C . LYS A 1 293 ? 15.605 -6.820 -34.978 1.00 41.31 293 LYS A C 1
ATOM 2442 O O . LYS A 1 293 ? 15.719 -8.018 -35.224 1.00 41.31 293 LYS A O 1
ATOM 2447 N N . VAL A 1 294 ? 14.570 -6.326 -34.290 1.00 39.03 294 VAL A N 1
ATOM 2448 C CA . VAL A 1 294 ? 13.511 -7.147 -33.661 1.00 39.03 294 VAL A CA 1
ATOM 2449 C C . VAL A 1 294 ? 12.140 -6.926 -34.324 1.00 39.03 294 VAL A C 1
ATOM 2451 O O . VAL A 1 294 ? 11.102 -7.251 -33.758 1.00 39.03 294 VAL A O 1
ATOM 2454 N N . THR A 1 295 ? 12.091 -6.418 -35.560 1.00 35.59 295 THR A N 1
ATOM 2455 C CA . THR A 1 295 ? 10.852 -6.476 -36.355 1.00 35.59 295 THR A CA 1
ATOM 2456 C C . THR A 1 295 ? 10.676 -7.888 -36.933 1.00 35.59 295 THR A C 1
ATOM 2458 O O . THR A 1 295 ? 11.554 -8.365 -37.656 1.00 35.59 295 THR A O 1
ATOM 2461 N N . PRO A 1 296 ? 9.571 -8.604 -36.639 1.00 37.91 296 PRO A N 1
ATOM 2462 C CA . PRO A 1 296 ? 9.325 -9.909 -37.240 1.00 37.91 296 PRO A CA 1
ATOM 2463 C C . PRO A 1 296 ? 9.088 -9.754 -38.752 1.00 37.91 296 PRO A C 1
ATOM 2465 O O . PRO A 1 296 ? 8.513 -8.751 -39.185 1.00 37.91 296 PRO A O 1
ATOM 2468 N N . PRO A 1 297 ? 9.505 -10.731 -39.579 1.00 37.47 297 PRO A N 1
ATOM 2469 C CA . PRO A 1 297 ? 9.325 -10.641 -41.019 1.00 37.47 297 PRO A CA 1
ATOM 2470 C C . PRO A 1 297 ? 7.832 -10.571 -41.348 1.00 37.47 297 PRO A C 1
ATOM 2472 O O . PRO A 1 297 ? 7.044 -11.412 -40.904 1.00 37.47 297 PRO A O 1
ATOM 2475 N N . ASN A 1 298 ? 7.458 -9.562 -42.140 1.00 41.94 298 ASN A N 1
ATOM 2476 C CA . ASN A 1 298 ? 6.122 -9.427 -42.709 1.00 41.94 298 ASN A CA 1
ATOM 2477 C C . ASN A 1 298 ? 5.728 -10.743 -43.391 1.00 41.94 298 ASN A C 1
ATOM 2479 O O . ASN A 1 298 ? 6.363 -11.165 -44.358 1.00 41.94 298 ASN A O 1
ATOM 2483 N N . LYS A 1 299 ? 4.683 -11.393 -42.872 1.00 42.12 299 LYS A N 1
ATOM 2484 C CA . LYS A 1 299 ? 4.087 -12.577 -43.493 1.00 42.12 299 LYS A CA 1
ATOM 2485 C C . LYS A 1 299 ? 3.354 -12.140 -44.763 1.00 42.12 299 LYS A C 1
ATOM 2487 O O . LYS A 1 299 ? 2.288 -11.536 -44.676 1.00 42.12 299 LYS A O 1
ATOM 2492 N N . SER A 1 300 ? 3.963 -12.425 -45.912 1.00 45.25 300 SER A N 1
ATOM 2493 C CA . SER A 1 300 ? 3.305 -12.529 -47.220 1.00 45.25 300 SER A CA 1
ATOM 2494 C C . SER A 1 300 ? 2.526 -13.832 -47.337 1.00 45.25 300 SER A C 1
ATOM 2496 O O . SER A 1 300 ? 3.110 -14.862 -46.921 1.00 45.25 300 SER A O 1
#

Organism: NCBI:txid2501299

Foldseek 3Di:
DVVVLVQDFLLLLLLVLLVVQLCQLDDPPDDLVSSCVLLVFDDSCLSVLSVVLSVLLVVLVVLLLVCLQFNLDFPPPPDPPRLVSSLVSVLSNLVSLVSNLVSLLVLCVRLVPPDSVVSVVVVCPQVSVVCCVQRNVQFQFDQDPDPPDDPPDRGKGKDKPSLQRDRQQQWTWIQIPVRDIDIDGNVVSSLVSQLSSSVSSLSSSVVSCVVNPVDPVVVVVSCVVSVNPDSDGDDSNVSYCNVVVVVVVLVVVLVVVVVVVVVVCVVPPDDDDDDSVNVVVVVVVVSVVVVVVPDDDPDD